Protein AF-A0A817XFZ3-F1 (afdb_monomer)

Sequence (181 aa):
MCRALPYTIQTVVYVQTWIRSTSEKISYYFVHAKPSVLFDNTSILGIFIKVVVHFLSLSIIQHKCTMFNTDLPIEQCSSMSNLIHLLAPYVNTLRKYCIKCKISIPYVSIADIAYLLVKNKSNEWTIAIDINVYSKHEQFRLFNSVKYGKNNPLVSSTFDKYQTRAQHRVLIPSFLGLSSI

Radius of gyration: 19.72 Å; Cα contacts (8 Å, |Δi|>4): 188; chains: 1; bounding box: 37×59×59 Å

Foldseek 3Di:
DDDDDPDPPPFPWAWFWWWFDDPVDTDIDTFIDTPPDDDPALLVVLVVVVVVLLVLLVQLQVVVCVVVVHDRPVVLSPDPLSSQVVCVVCLVVCLVPFCVADDPDPPDTSNNSSVQWDADPVRGTDGVDDSVCSDPPRDDDFAQDDDPPDDTGTYTDPPRPDDPPPDDPDPPVVVSRVSRD

Secondary structure (DSSP, 8-state):
-PPPP--------EEEEEEEEETTEEEEEEEEE-TT---SSHHHHHHHHHHHHHHHHHHHHHHHHHHHT----GGGGSSHHHHHHHHTTTHHHHHHH-TT-B-SSTT-BHHHHHTTEEE-TTS-EEESS--GGGSTT--PPPTT---TT-----EE-TT--------S---HHHHHHHTT-

Solvent-accessible surface area (backbone atoms only — not comparable to full-atom values): 11312 Å² total; per-residue (Å²): 138,85,83,85,78,94,71,86,75,79,75,75,75,39,50,42,35,32,34,38,77,53,100,90,45,78,46,78,46,80,42,73,58,42,89,97,60,79,68,96,42,53,46,60,48,33,51,51,51,52,52,51,54,47,51,54,52,49,53,48,52,52,50,49,21,65,77,68,76,42,83,76,64,64,84,54,60,76,42,70,67,46,43,46,64,71,41,58,88,45,35,69,57,36,43,72,70,22,62,81,40,67,56,97,51,86,99,40,25,48,12,62,57,35,65,40,54,36,65,49,98,85,70,45,76,43,64,70,70,76,65,73,71,25,45,89,87,58,81,78,82,53,65,66,42,57,58,89,98,48,96,65,46,36,39,79,31,94,81,45,76,62,73,79,82,92,80,69,100,59,64,71,70,59,52,56,44,57,72,59,107

Nearest PDB structures (foldseek):
  7jlg-assembly1_A  TM=8.340E-01  e=1.468E-03  Homo sapiens
  5l2x-assembly1_A  TM=8.343E-01  e=1.468E-03  Homo sapiens
  7jlg-assembly2_B  TM=8.400E-01  e=1.978E-03  Homo sapiens
  7jk1-assembly1_A  TM=8.331E-01  e=2.100E-03  Homo sapiens
  5l2x-assembly2_B  TM=8.323E-01  e=2.666E-03  Homo sapiens

Structure (mmCIF, N/CA/C/O backbone):
data_AF-A0A817XFZ3-F1
#
_entry.id   AF-A0A817XFZ3-F1
#
loop_
_atom_site.group_PDB
_atom_site.id
_atom_site.type_symbol
_atom_site.label_atom_id
_atom_site.label_alt_id
_atom_site.label_comp_id
_atom_site.label_asym_id
_atom_site.label_entity_id
_atom_site.label_seq_id
_atom_site.pdbx_PDB_ins_code
_atom_site.Cartn_x
_atom_site.Cartn_y
_atom_site.Cartn_z
_atom_site.occupancy
_atom_site.B_iso_or_equiv
_atom_site.auth_seq_id
_atom_site.auth_comp_id
_atom_site.auth_asym_id
_atom_site.auth_atom_id
_atom_site.pdbx_PDB_model_num
ATOM 1 N N . MET A 1 1 ? -12.928 40.465 -9.573 1.00 32.12 1 MET A N 1
ATOM 2 C CA . MET A 1 1 ? -14.052 39.689 -10.144 1.00 32.12 1 MET A CA 1
ATOM 3 C C . MET A 1 1 ? -13.486 38.636 -11.091 1.00 32.12 1 MET A C 1
ATOM 5 O O . MET A 1 1 ? -13.221 38.951 -12.242 1.00 32.12 1 MET A O 1
ATOM 9 N N . CYS A 1 2 ? -13.238 37.414 -10.614 1.00 27.19 2 CYS A N 1
ATOM 10 C CA . CYS A 1 2 ? -12.788 36.312 -11.471 1.00 27.19 2 CYS A CA 1
ATOM 11 C C . CYS A 1 2 ? -14.005 35.494 -11.907 1.00 27.19 2 CYS A C 1
ATOM 13 O O . CYS A 1 2 ? -14.708 34.935 -11.068 1.00 27.19 2 CYS A O 1
ATOM 15 N N . ARG A 1 3 ? -14.273 35.469 -13.216 1.00 30.64 3 ARG A N 1
ATOM 16 C CA . ARG A 1 3 ? -15.310 34.630 -13.826 1.00 30.64 3 ARG A CA 1
ATOM 17 C C . ARG A 1 3 ? -14.859 33.170 -13.775 1.00 30.64 3 ARG A C 1
ATOM 19 O O . ARG A 1 3 ? -13.804 32.837 -14.306 1.00 30.64 3 ARG A O 1
ATOM 26 N N . ALA A 1 4 ? -15.666 32.316 -13.153 1.00 32.06 4 ALA A N 1
ATOM 27 C CA . ALA A 1 4 ? -15.531 30.871 -13.256 1.00 32.06 4 ALA A CA 1
ATOM 28 C C . ALA A 1 4 ? -15.946 30.424 -14.667 1.00 32.06 4 ALA A C 1
ATOM 30 O O . ALA A 1 4 ? -17.034 30.765 -15.130 1.00 32.06 4 ALA A O 1
ATOM 31 N N . LEU A 1 5 ? -15.081 29.674 -15.351 1.00 27.33 5 LEU A N 1
ATOM 32 C CA . LEU A 1 5 ? -15.454 28.932 -16.554 1.00 27.33 5 LEU A CA 1
ATOM 33 C C . LEU A 1 5 ? -16.030 27.564 -16.141 1.00 27.33 5 LEU A C 1
ATOM 35 O O . LEU A 1 5 ? -15.429 26.895 -15.295 1.00 27.33 5 LEU A O 1
ATOM 39 N N . PRO A 1 6 ? -17.161 27.121 -16.719 1.00 35.31 6 PRO A N 1
ATOM 40 C CA . PRO A 1 6 ? -17.808 25.868 -16.368 1.00 35.31 6 PRO A CA 1
ATOM 41 C C . PRO A 1 6 ? -17.238 24.747 -17.240 1.00 35.31 6 PRO A C 1
ATOM 43 O O . PRO A 1 6 ? -17.838 24.353 -18.233 1.00 35.31 6 PRO A O 1
ATOM 46 N N . TYR A 1 7 ? -16.066 24.226 -16.890 1.00 30.39 7 TYR A N 1
ATOM 47 C CA . TYR A 1 7 ? -15.564 23.006 -17.519 1.00 30.39 7 TYR A CA 1
ATOM 48 C C . TYR A 1 7 ? -15.255 21.980 -16.442 1.00 30.39 7 TYR A C 1
ATOM 50 O O . TYR A 1 7 ? -14.195 21.979 -15.819 1.00 30.39 7 TYR A O 1
ATOM 58 N N . THR A 1 8 ? -16.209 21.080 -16.226 1.00 29.34 8 THR A N 1
ATOM 59 C CA . THR A 1 8 ? -15.966 19.816 -15.540 1.00 29.34 8 THR A CA 1
ATOM 60 C C . THR A 1 8 ? -15.088 18.971 -16.460 1.00 29.34 8 THR A C 1
ATOM 62 O O . THR A 1 8 ? -15.580 18.204 -17.283 1.00 29.34 8 THR A O 1
ATOM 65 N N . ILE A 1 9 ? -13.768 19.139 -16.370 1.00 25.80 9 ILE A N 1
ATOM 66 C CA . ILE A 1 9 ? -12.829 18.225 -17.018 1.00 25.80 9 ILE A CA 1
ATOM 67 C C . ILE A 1 9 ? -12.929 16.907 -16.250 1.00 25.80 9 ILE A C 1
ATOM 69 O O . ILE A 1 9 ? -12.290 16.723 -15.211 1.00 25.80 9 ILE A O 1
ATOM 73 N N . GLN A 1 10 ? -13.756 15.984 -16.748 1.00 25.77 10 GLN A N 1
ATOM 74 C CA . GLN A 1 10 ? -13.640 14.572 -16.405 1.00 25.77 10 GLN A CA 1
ATOM 75 C C . GLN A 1 10 ? -12.249 14.124 -16.850 1.00 25.77 10 GLN A C 1
ATOM 77 O O . GLN A 1 10 ? -11.999 13.799 -18.008 1.00 25.77 10 GLN A O 1
ATOM 82 N N . THR A 1 11 ? -11.307 14.187 -15.916 1.00 29.28 11 THR A N 1
ATOM 83 C CA . THR A 1 11 ? -9.963 13.679 -16.127 1.00 29.28 11 THR A CA 1
ATOM 84 C C . THR A 1 11 ? -10.081 12.167 -16.253 1.00 29.28 11 THR A C 1
ATOM 86 O O . THR A 1 11 ? -10.320 11.485 -15.258 1.00 29.28 11 THR A O 1
ATOM 89 N N . VAL A 1 12 ? -9.918 11.636 -17.464 1.00 31.39 12 VAL A N 1
ATOM 90 C CA . VAL A 1 12 ? -9.768 10.192 -17.640 1.00 31.39 12 VAL A CA 1
ATOM 91 C C . VAL A 1 12 ? -8.370 9.826 -17.155 1.00 31.39 12 VAL A C 1
ATOM 93 O O . VAL A 1 12 ? -7.363 10.127 -17.793 1.00 31.39 12 VAL A O 1
ATOM 96 N N . VAL A 1 13 ? -8.325 9.260 -15.956 1.00 36.62 13 VAL A N 1
ATOM 97 C CA . VAL A 1 13 ? -7.134 8.656 -15.371 1.00 36.62 13 VAL A CA 1
ATOM 98 C C . VAL A 1 13 ? -6.994 7.256 -15.953 1.00 36.62 13 VAL A C 1
ATOM 100 O O . VAL A 1 13 ? -7.896 6.433 -15.803 1.00 36.62 13 VAL A O 1
ATOM 103 N N . TYR A 1 14 ? -5.869 6.984 -16.610 1.00 48.31 14 TYR A N 1
ATOM 104 C CA . TYR A 1 14 ? -5.566 5.663 -17.137 1.00 48.31 14 TYR A CA 1
ATOM 105 C C . TYR A 1 14 ? -4.517 4.985 -16.258 1.00 48.31 14 TYR A C 1
ATOM 107 O O . TYR A 1 14 ? -3.427 5.520 -16.058 1.00 48.31 14 TYR A O 1
ATOM 115 N N . VAL A 1 15 ? -4.847 3.804 -15.740 1.00 53.59 15 VAL A N 1
ATOM 116 C CA . VAL A 1 15 ? -3.920 2.958 -14.983 1.00 53.59 15 VAL A CA 1
ATOM 117 C C . VAL A 1 15 ? -3.711 1.686 -15.782 1.00 53.59 15 VAL A C 1
ATOM 119 O O . VAL A 1 15 ? -4.627 0.873 -15.881 1.00 53.59 15 VAL A O 1
ATOM 122 N N . GLN A 1 16 ? -2.521 1.524 -16.349 1.00 59.91 16 GLN A N 1
ATOM 123 C CA . GLN A 1 16 ? -2.100 0.257 -16.918 1.00 59.91 16 GLN A CA 1
ATOM 124 C C . GLN A 1 16 ? -1.570 -0.624 -15.790 1.00 59.91 16 GLN A C 1
ATOM 126 O O . GLN A 1 16 ? -0.762 -0.181 -14.969 1.00 59.91 16 GLN A O 1
ATOM 131 N N . THR A 1 17 ? -2.044 -1.865 -15.728 1.00 62.00 17 THR A N 1
ATOM 132 C CA . THR A 1 17 ? -1.636 -2.807 -14.681 1.00 62.00 17 THR A CA 1
ATOM 133 C C . THR A 1 17 ? -0.930 -3.997 -15.299 1.00 62.00 17 THR A C 1
ATOM 135 O O . THR A 1 17 ? -1.521 -4.744 -16.078 1.00 62.00 17 THR A O 1
ATOM 138 N N . TRP A 1 18 ? 0.314 -4.234 -14.903 1.00 63.97 18 TRP A N 1
ATOM 139 C CA . TRP A 1 18 ? 1.027 -5.458 -15.252 1.00 63.97 18 TRP A CA 1
ATOM 140 C C . TRP A 1 18 ? 1.148 -6.365 -14.046 1.00 63.97 18 TRP A C 1
ATOM 142 O O . TRP A 1 18 ? 1.320 -5.912 -12.912 1.00 63.97 18 TRP A O 1
ATOM 152 N N . ILE A 1 19 ? 1.085 -7.664 -14.304 1.00 64.12 19 ILE A N 1
ATOM 153 C CA . ILE A 1 19 ? 1.197 -8.693 -13.288 1.00 64.12 19 ILE A CA 1
ATOM 154 C C . ILE A 1 19 ? 2.408 -9.572 -13.572 1.00 64.12 19 ILE A C 1
ATOM 156 O O . ILE A 1 19 ? 2.713 -9.960 -14.699 1.00 64.12 19 ILE A O 1
ATOM 160 N N . ARG A 1 20 ? 3.089 -9.925 -12.492 1.00 70.69 20 ARG A N 1
ATOM 161 C CA . ARG A 1 20 ? 3.991 -11.060 -12.424 1.00 70.69 20 ARG A CA 1
ATOM 162 C C . ARG A 1 20 ? 3.598 -11.866 -11.199 1.00 70.69 20 ARG A C 1
ATOM 164 O O . ARG A 1 20 ? 3.839 -11.437 -10.073 1.00 70.69 20 ARG A O 1
ATOM 171 N N . SER A 1 21 ? 3.045 -13.048 -11.423 1.00 72.50 21 SER A N 1
ATOM 172 C CA . SER A 1 21 ? 2.727 -13.992 -10.358 1.00 72.50 21 SER A CA 1
ATOM 173 C C . SER A 1 21 ? 3.594 -15.241 -10.487 1.00 72.50 21 SER A C 1
ATOM 175 O O . SER A 1 21 ? 3.817 -15.756 -11.579 1.00 72.50 21 SER A O 1
ATOM 177 N N . THR A 1 22 ? 4.131 -15.693 -9.365 1.00 73.00 22 THR A N 1
ATOM 178 C CA . THR A 1 22 ? 4.778 -16.997 -9.178 1.00 73.00 22 THR A CA 1
ATOM 179 C C . THR A 1 22 ? 4.152 -17.646 -7.949 1.00 73.00 22 THR A C 1
ATOM 181 O O . THR A 1 22 ? 3.572 -16.929 -7.133 1.00 73.00 22 THR A O 1
ATOM 184 N N . SER A 1 23 ? 4.327 -18.957 -7.763 1.00 72.94 23 SER A N 1
ATOM 185 C CA . SER A 1 23 ? 3.858 -19.672 -6.562 1.00 72.94 23 SER A CA 1
ATOM 186 C C . SER A 1 23 ? 4.298 -19.017 -5.243 1.00 72.94 23 SER A C 1
ATOM 188 O O . SER A 1 23 ? 3.586 -19.096 -4.252 1.00 72.94 23 SER A O 1
ATOM 190 N N . GLU A 1 24 ? 5.440 -18.323 -5.238 1.00 74.56 24 GLU A N 1
ATOM 191 C CA . GLU 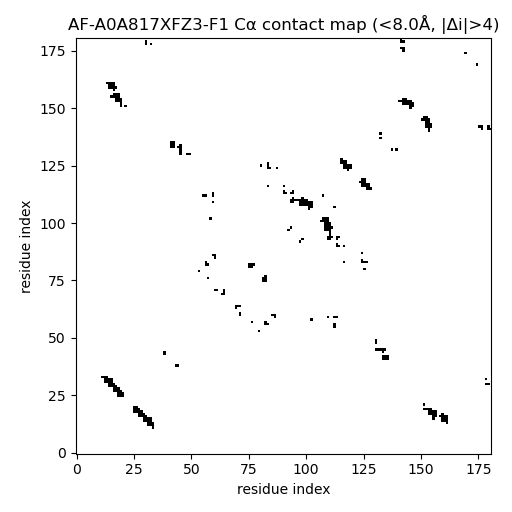A 1 24 ? 6.011 -17.686 -4.044 1.00 74.56 24 GLU A CA 1
ATOM 192 C C . GLU A 1 24 ? 5.744 -16.180 -3.908 1.00 74.56 24 GLU A C 1
ATOM 194 O O . GLU A 1 24 ? 6.008 -15.592 -2.857 1.00 74.56 24 GLU A O 1
ATOM 199 N N . LYS A 1 25 ? 5.345 -15.500 -4.988 1.00 78.81 25 LYS A N 1
ATOM 200 C CA . LYS A 1 25 ? 5.268 -14.032 -5.010 1.00 78.81 25 LYS A CA 1
ATOM 201 C C . LYS A 1 25 ? 4.298 -13.552 -6.068 1.00 78.81 25 LYS A C 1
ATOM 203 O O . LYS A 1 25 ? 4.459 -13.879 -7.244 1.00 78.81 25 LYS A O 1
ATOM 208 N N . ILE A 1 26 ? 3.411 -12.655 -5.657 1.00 78.81 26 ILE A N 1
ATOM 209 C CA . ILE A 1 26 ? 2.609 -11.826 -6.551 1.00 78.81 26 ILE A CA 1
ATOM 210 C C . ILE A 1 26 ? 3.257 -10.440 -6.613 1.00 78.81 26 ILE A C 1
ATOM 212 O O . ILE A 1 26 ? 3.710 -9.900 -5.606 1.00 78.81 26 ILE A O 1
ATOM 216 N N . SER A 1 27 ? 3.410 -9.890 -7.810 1.00 80.25 27 SER A N 1
ATOM 217 C CA . SER A 1 27 ? 3.960 -8.556 -8.051 1.00 80.25 27 SER A CA 1
ATOM 218 C C . SER A 1 27 ? 3.088 -7.854 -9.077 1.00 80.25 27 SER A C 1
ATOM 220 O O . SER A 1 27 ? 2.869 -8.389 -10.163 1.00 80.25 27 SER A O 1
ATOM 222 N N . TYR A 1 28 ? 2.618 -6.664 -8.730 1.00 81.56 28 TYR A N 1
ATOM 223 C CA . TYR A 1 28 ? 1.884 -5.791 -9.632 1.00 81.56 28 TYR A CA 1
ATOM 224 C C . TYR A 1 28 ? 2.710 -4.545 -9.909 1.00 81.56 28 TYR A C 1
ATOM 226 O O . TYR A 1 28 ? 3.404 -4.046 -9.024 1.00 81.56 28 TYR A O 1
ATOM 234 N N . TYR A 1 29 ? 2.615 -4.059 -11.136 1.00 79.69 29 TYR A N 1
ATOM 235 C CA . TYR A 1 29 ? 3.191 -2.799 -11.569 1.00 79.69 29 TYR A CA 1
ATOM 236 C C . TYR A 1 29 ? 2.041 -1.946 -12.081 1.00 79.69 29 TYR A C 1
ATOM 238 O O . TYR A 1 29 ? 1.295 -2.380 -12.959 1.00 79.69 29 TYR A O 1
ATOM 246 N N . PHE A 1 30 ? 1.884 -0.763 -11.501 1.00 79.31 30 PHE A N 1
ATOM 247 C CA . PHE A 1 30 ? 0.862 0.192 -11.898 1.00 79.31 30 PHE A CA 1
ATOM 248 C C . PHE A 1 30 ? 1.556 1.356 -12.585 1.00 79.31 30 PHE A C 1
ATOM 250 O O . PHE A 1 30 ? 2.378 2.029 -11.964 1.00 79.31 30 PHE A O 1
ATOM 257 N N . VAL A 1 31 ? 1.223 1.591 -13.850 1.00 75.62 31 VAL A N 1
ATOM 258 C CA . VAL A 1 31 ? 1.697 2.758 -14.591 1.00 75.62 31 VAL A CA 1
ATOM 259 C C . VAL A 1 31 ? 0.522 3.670 -14.864 1.00 75.62 31 VAL A C 1
ATOM 261 O O . VAL A 1 31 ? -0.488 3.274 -15.442 1.00 75.62 31 VAL A O 1
ATOM 264 N N . HIS A 1 32 ? 0.644 4.898 -14.377 1.00 71.88 32 HIS A N 1
ATOM 265 C CA . HIS A 1 32 ? -0.412 5.888 -14.445 1.00 71.88 32 HIS A CA 1
ATOM 266 C C . HIS A 1 32 ? -0.121 6.869 -15.580 1.00 71.88 32 HIS A C 1
ATOM 268 O O . HIS A 1 32 ? 0.718 7.757 -15.447 1.00 71.88 32 HIS A O 1
ATOM 274 N N . ALA A 1 33 ? -0.848 6.732 -16.685 1.00 66.19 33 ALA A N 1
ATOM 275 C CA . ALA A 1 33 ? -0.744 7.623 -17.830 1.00 66.19 33 ALA A CA 1
ATOM 276 C C . ALA A 1 33 ? -1.849 8.683 -17.742 1.00 66.19 33 ALA A C 1
ATOM 278 O O . ALA A 1 33 ? -3.004 8.437 -18.092 1.00 66.19 33 ALA A O 1
ATOM 279 N N . LYS A 1 34 ? -1.513 9.882 -17.256 1.00 67.12 34 LYS A N 1
ATOM 280 C CA . LYS A 1 34 ? -2.428 11.029 -17.291 1.00 67.12 34 LYS A CA 1
ATOM 281 C C . LYS A 1 34 ? -1.972 12.001 -18.376 1.00 67.12 34 LYS A C 1
ATOM 283 O O . LYS A 1 34 ? -0.846 12.489 -18.289 1.00 67.12 34 LYS A O 1
ATOM 288 N N . PRO A 1 35 ? -2.823 12.319 -19.370 1.00 60.78 35 PRO A N 1
ATOM 289 C CA . 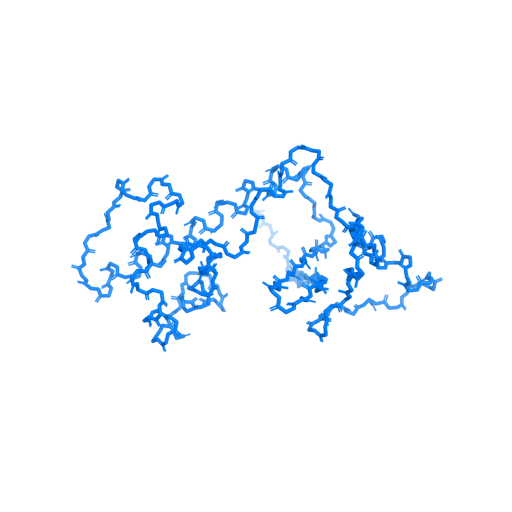PRO A 1 35 ? -2.490 13.341 -20.349 1.00 60.78 35 PRO A CA 1
ATOM 290 C C . PRO A 1 35 ? -2.155 14.648 -19.620 1.00 60.78 35 PRO A C 1
ATOM 292 O O . PRO A 1 35 ? -2.932 15.100 -18.777 1.00 60.78 35 PRO A O 1
ATOM 295 N N . SER A 1 36 ? -0.987 15.218 -19.922 1.00 67.62 36 SER A N 1
ATOM 296 C CA . SER A 1 36 ? -0.553 16.545 -19.454 1.00 67.62 36 SER A CA 1
ATOM 297 C C . SER A 1 36 ? -0.177 16.681 -17.971 1.00 67.62 36 SER A C 1
ATOM 299 O O . SER A 1 36 ? -0.004 17.805 -17.508 1.00 67.62 36 SER A O 1
ATOM 301 N N . VAL A 1 37 ? -0.019 15.585 -17.219 1.00 71.50 37 VAL A N 1
ATOM 302 C CA . VAL A 1 37 ? 0.523 15.639 -15.849 1.00 71.50 37 VAL A CA 1
ATOM 303 C C . VAL A 1 37 ? 1.657 14.639 -15.707 1.00 71.50 37 VAL A C 1
ATOM 305 O O . VAL A 1 37 ? 1.448 13.437 -15.844 1.00 71.50 37 VAL A O 1
ATOM 308 N N . LEU A 1 38 ? 2.842 15.153 -15.395 1.00 75.31 38 LEU A N 1
ATOM 309 C CA . LEU A 1 38 ? 4.051 14.380 -15.151 1.00 75.31 38 LEU A CA 1
ATOM 310 C C . LEU A 1 38 ? 4.669 14.847 -13.833 1.00 75.31 38 LEU A C 1
ATOM 312 O O . LEU A 1 38 ? 4.539 16.011 -13.460 1.00 75.31 38 LEU A O 1
ATOM 316 N N . PHE A 1 39 ? 5.317 13.928 -13.125 1.00 74.44 39 PHE A N 1
ATOM 317 C CA . PHE A 1 39 ? 6.223 14.290 -12.040 1.00 74.44 39 PHE A CA 1
ATOM 318 C C . PHE A 1 39 ? 7.594 14.593 -12.641 1.00 74.44 39 PHE A C 1
ATOM 320 O O . PHE A 1 39 ? 8.032 13.860 -13.526 1.00 74.44 39 PHE A O 1
ATOM 327 N N . ASP A 1 40 ? 8.288 15.615 -12.135 1.00 76.44 40 ASP A N 1
ATOM 328 C CA . ASP A 1 40 ? 9.589 16.020 -12.691 1.00 76.44 40 ASP A CA 1
ATOM 329 C C . ASP A 1 40 ? 10.639 14.902 -12.613 1.00 76.44 40 ASP A C 1
ATOM 331 O O . ASP A 1 40 ? 11.528 14.808 -13.455 1.00 76.44 40 ASP A O 1
ATOM 335 N N . ASN A 1 41 ? 10.556 14.045 -11.590 1.00 81.81 41 ASN A N 1
ATOM 336 C CA . ASN A 1 41 ? 11.376 12.845 -11.470 1.00 81.81 41 ASN A CA 1
ATOM 337 C C . ASN A 1 41 ? 10.729 11.790 -10.554 1.00 81.81 41 ASN A C 1
ATOM 339 O O . ASN A 1 41 ? 9.791 12.061 -9.796 1.00 81.81 41 ASN A O 1
ATOM 343 N N . THR A 1 42 ? 11.281 10.575 -10.597 1.00 82.19 42 THR A N 1
ATOM 344 C CA . THR A 1 42 ? 10.829 9.430 -9.793 1.00 82.19 42 THR A CA 1
ATOM 345 C C . THR A 1 42 ? 10.985 9.658 -8.292 1.00 82.19 42 T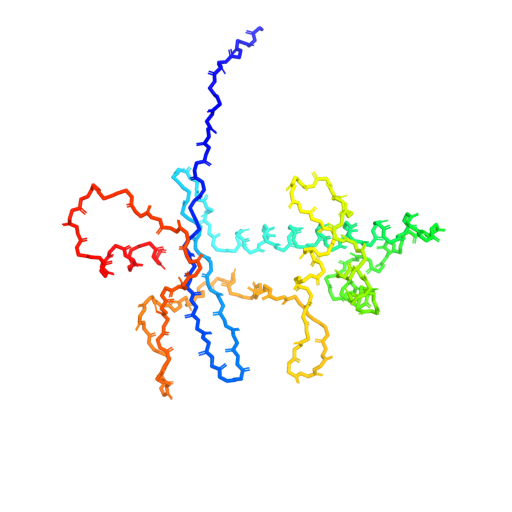HR A C 1
ATOM 347 O O . THR A 1 42 ? 10.162 9.170 -7.524 1.00 82.19 42 THR A O 1
ATOM 350 N N . SER A 1 43 ? 11.976 10.438 -7.853 1.00 84.25 43 SER A N 1
ATOM 351 C CA . SER A 1 43 ? 12.188 10.732 -6.432 1.00 84.25 43 SER A CA 1
ATOM 352 C C . SER A 1 43 ? 11.071 11.592 -5.839 1.00 84.25 43 SER A C 1
ATOM 354 O O . SER A 1 43 ? 10.609 11.306 -4.735 1.00 84.25 43 SER A O 1
ATOM 356 N N . ILE A 1 44 ? 10.574 12.591 -6.577 1.00 84.88 44 ILE A N 1
ATOM 357 C CA . ILE A 1 44 ? 9.420 13.406 -6.164 1.00 84.88 44 ILE A CA 1
ATOM 358 C C . ILE A 1 44 ? 8.160 12.541 -6.093 1.00 84.88 44 ILE A C 1
ATOM 360 O O . ILE A 1 44 ? 7.424 12.623 -5.109 1.00 84.88 44 ILE A O 1
ATOM 364 N N . LEU A 1 45 ? 7.940 11.660 -7.075 1.00 84.69 45 LEU A N 1
ATOM 365 C CA . LEU A 1 45 ? 6.851 10.680 -7.023 1.00 84.69 45 LEU A CA 1
ATOM 366 C C . LEU A 1 45 ? 6.968 9.778 -5.781 1.00 84.69 45 LEU A C 1
ATOM 368 O O . LEU A 1 45 ? 5.981 9.554 -5.083 1.00 84.69 45 LEU A O 1
ATOM 372 N N . GLY A 1 46 ? 8.177 9.320 -5.452 1.00 86.06 46 GLY A N 1
ATOM 373 C CA . GLY A 1 46 ? 8.441 8.538 -4.245 1.00 86.06 46 GLY A CA 1
ATOM 374 C C . GLY A 1 46 ? 8.104 9.282 -2.955 1.00 86.06 46 GLY A C 1
ATOM 375 O O . GLY A 1 46 ? 7.483 8.708 -2.060 1.00 86.06 46 GLY A O 1
ATOM 376 N N . ILE A 1 47 ? 8.472 10.562 -2.855 1.00 87.50 47 ILE A N 1
ATOM 377 C CA . ILE A 1 47 ? 8.113 11.421 -1.715 1.00 87.50 47 ILE A CA 1
ATOM 378 C C . ILE A 1 47 ? 6.594 11.588 -1.635 1.00 87.50 47 ILE A C 1
ATOM 380 O O . ILE A 1 47 ? 6.018 11.396 -0.566 1.00 87.50 47 ILE A O 1
ATOM 384 N N . PHE A 1 48 ? 5.935 11.882 -2.756 1.00 88.88 48 PHE A N 1
ATOM 385 C CA . PHE A 1 48 ? 4.482 12.014 -2.814 1.00 88.88 48 PHE A CA 1
ATOM 386 C C . PHE A 1 48 ? 3.777 10.738 -2.332 1.00 88.88 48 PHE A C 1
ATOM 388 O O . PHE A 1 48 ? 2.921 10.801 -1.450 1.00 88.88 48 PHE A O 1
ATOM 395 N N . ILE A 1 49 ? 4.185 9.569 -2.833 1.00 88.38 49 ILE A N 1
ATOM 396 C CA . ILE A 1 49 ? 3.627 8.277 -2.415 1.00 88.38 49 ILE A CA 1
ATOM 397 C C . ILE A 1 49 ? 3.863 8.041 -0.921 1.00 88.38 49 ILE A C 1
ATOM 399 O O . ILE A 1 49 ? 2.931 7.643 -0.223 1.00 88.38 49 ILE A O 1
ATOM 403 N N . LYS A 1 50 ? 5.066 8.327 -0.399 1.00 89.38 50 LYS A N 1
ATOM 404 C CA . LYS A 1 50 ? 5.356 8.228 1.043 1.00 89.38 50 LYS A CA 1
ATOM 405 C C . LYS A 1 50 ? 4.387 9.073 1.868 1.00 89.38 50 LYS A C 1
ATOM 407 O O . LYS A 1 50 ? 3.829 8.563 2.836 1.00 89.38 50 LYS A O 1
ATOM 412 N N . VAL A 1 51 ? 4.170 10.330 1.478 1.00 89.50 51 VAL A N 1
ATOM 413 C CA . VAL A 1 51 ? 3.261 11.255 2.173 1.00 89.50 51 VAL A CA 1
ATOM 414 C C . VAL A 1 51 ? 1.823 10.741 2.136 1.00 89.50 51 VAL A C 1
ATOM 416 O O . VAL A 1 51 ? 1.175 10.688 3.179 1.00 89.50 51 VAL A O 1
ATOM 419 N N . VAL A 1 52 ? 1.337 10.296 0.973 1.00 89.06 52 VAL A N 1
ATOM 420 C CA . VAL A 1 52 ? -0.020 9.745 0.830 1.00 89.06 52 VAL A CA 1
ATOM 421 C C . VAL A 1 52 ? -0.204 8.512 1.712 1.00 89.06 52 VAL A C 1
ATOM 423 O O . VAL A 1 52 ? -1.152 8.446 2.486 1.00 89.06 52 VAL A O 1
ATOM 426 N N . VAL A 1 53 ? 0.712 7.546 1.652 1.00 88.81 53 VAL A N 1
ATOM 427 C CA . VAL A 1 53 ? 0.618 6.314 2.450 1.00 88.81 53 VAL A CA 1
ATOM 428 C C . VAL A 1 53 ? 0.698 6.607 3.951 1.00 88.81 53 VAL A C 1
ATOM 430 O O . VAL A 1 53 ? 0.004 5.971 4.749 1.00 88.81 53 VAL A O 1
ATOM 433 N N . HIS A 1 54 ? 1.502 7.596 4.341 1.00 89.50 54 HIS A N 1
ATOM 434 C CA . HIS A 1 54 ? 1.621 8.017 5.733 1.00 89.50 54 HIS A CA 1
ATOM 435 C C . HIS A 1 54 ? 0.308 8.645 6.212 1.00 89.50 54 HIS A C 1
ATOM 437 O O . HIS A 1 54 ? -0.232 8.238 7.238 1.00 89.50 54 HIS A O 1
ATOM 443 N N . PHE A 1 55 ? -0.268 9.552 5.419 1.00 88.69 55 PHE A N 1
ATOM 444 C CA . PHE A 1 55 ? -1.573 10.157 5.683 1.00 88.69 55 PHE A CA 1
ATOM 445 C C . PHE A 1 55 ? -2.699 9.115 5.796 1.00 88.69 55 PHE A C 1
ATOM 447 O O . PHE A 1 55 ? -3.518 9.171 6.715 1.00 88.69 55 PHE A O 1
ATOM 454 N N . LEU A 1 56 ? -2.723 8.128 4.897 1.00 88.94 56 LEU A N 1
ATOM 455 C CA . LEU A 1 56 ? -3.688 7.028 4.941 1.00 88.94 56 LEU A CA 1
ATOM 456 C C . LEU A 1 56 ? -3.558 6.207 6.231 1.00 88.94 56 LEU A C 1
ATOM 458 O O . LEU A 1 56 ? -4.560 5.889 6.870 1.00 88.94 56 LEU A O 1
ATOM 462 N N . SER A 1 57 ? -2.327 5.900 6.641 1.00 89.00 57 SER A N 1
ATOM 463 C CA . SER A 1 57 ? -2.054 5.159 7.877 1.00 89.00 57 SER A CA 1
ATOM 464 C C . SER A 1 57 ? -2.485 5.954 9.114 1.00 89.00 57 SER A C 1
ATOM 466 O O . SER A 1 57 ? -3.151 5.407 9.991 1.00 89.00 57 SER A O 1
ATOM 468 N N . LEU A 1 58 ? -2.199 7.261 9.151 1.00 87.94 58 LEU A N 1
ATOM 469 C CA . LEU A 1 58 ? -2.677 8.161 10.206 1.00 87.94 58 LEU A CA 1
ATOM 470 C C . LEU A 1 58 ? -4.203 8.208 10.275 1.00 87.94 58 LEU A C 1
ATOM 472 O O . LEU A 1 58 ? -4.759 8.168 11.369 1.00 87.94 58 LEU A O 1
ATOM 476 N N . SER A 1 59 ? -4.882 8.228 9.127 1.00 86.44 59 SER A N 1
ATOM 477 C CA . SER A 1 59 ? -6.349 8.228 9.065 1.00 86.44 59 SER A CA 1
ATOM 478 C C . SER A 1 59 ? -6.948 6.983 9.731 1.00 86.44 59 SER A C 1
ATOM 480 O O . SER A 1 59 ? -7.974 7.076 10.405 1.00 86.44 59 SER A O 1
ATOM 482 N N . ILE A 1 60 ? -6.293 5.819 9.607 1.00 87.31 60 ILE A N 1
ATOM 483 C CA . ILE A 1 60 ? -6.710 4.605 10.322 1.00 87.31 60 ILE A CA 1
ATOM 484 C C . ILE A 1 60 ? -6.528 4.765 11.833 1.00 87.31 60 ILE A C 1
ATOM 486 O O . ILE A 1 60 ? -7.428 4.410 12.595 1.00 87.31 60 ILE A O 1
ATOM 490 N N . ILE A 1 61 ? -5.380 5.280 12.279 1.00 87.12 61 ILE A N 1
ATOM 491 C CA . ILE A 1 61 ? -5.108 5.446 13.713 1.00 87.12 61 ILE A CA 1
ATOM 492 C C . ILE A 1 61 ? -6.086 6.450 14.324 1.00 87.12 61 ILE A C 1
ATOM 494 O O . ILE A 1 61 ? -6.669 6.161 15.362 1.00 87.12 61 ILE A O 1
ATOM 498 N N . GLN A 1 62 ? -6.337 7.575 13.656 1.00 86.06 62 GLN A N 1
ATOM 499 C CA . GLN A 1 62 ? -7.340 8.548 14.085 1.00 86.06 62 GLN A CA 1
ATOM 500 C C . GLN A 1 62 ? -8.727 7.909 14.195 1.00 86.06 62 GLN A C 1
ATOM 502 O O . GLN A 1 62 ? -9.375 8.047 15.228 1.00 86.06 62 GLN A O 1
ATOM 507 N N . HIS A 1 63 ? -9.154 7.139 13.188 1.00 84.38 63 HIS A N 1
ATOM 508 C CA . HIS A 1 63 ? -10.430 6.424 13.240 1.00 84.38 63 HIS A CA 1
ATOM 509 C C . HIS A 1 63 ? -10.506 5.458 14.428 1.00 84.38 63 HIS A C 1
ATOM 511 O O . HIS A 1 63 ? -11.511 5.429 15.135 1.00 84.38 63 HIS A O 1
ATOM 517 N N . LYS A 1 64 ? -9.435 4.695 14.681 1.00 82.81 64 LYS A N 1
ATOM 518 C CA . LYS A 1 64 ? -9.329 3.822 15.854 1.00 82.81 64 LYS A CA 1
ATOM 519 C C . LYS A 1 64 ? -9.485 4.633 17.144 1.00 82.81 64 LYS A C 1
ATOM 521 O O . LYS A 1 64 ? -10.305 4.274 17.980 1.00 82.81 64 LYS A O 1
ATOM 526 N N . CYS A 1 65 ? -8.733 5.718 17.292 1.00 83.19 65 CYS A N 1
ATOM 527 C CA . CYS A 1 65 ? -8.781 6.586 18.464 1.00 83.19 65 CYS A CA 1
ATOM 528 C C . CYS A 1 65 ? -10.196 7.117 18.727 1.00 83.19 65 CYS A C 1
ATOM 530 O O . CYS A 1 65 ? -10.679 7.030 19.851 1.00 83.19 65 CYS A O 1
ATOM 532 N N . THR A 1 66 ? -10.907 7.551 17.683 1.00 83.75 66 THR A N 1
ATOM 533 C CA . THR A 1 66 ? -12.309 7.976 17.792 1.00 83.75 66 THR A CA 1
ATOM 534 C C . THR A 1 66 ? -13.243 6.829 18.185 1.00 83.75 66 THR A C 1
ATOM 536 O O . THR A 1 66 ? -14.113 7.015 19.028 1.00 83.75 66 THR A O 1
ATOM 539 N N . MET A 1 67 ? -13.072 5.637 17.605 1.00 78.25 67 MET A N 1
ATOM 540 C CA . MET A 1 67 ? -13.931 4.478 17.888 1.00 78.25 67 MET A CA 1
ATOM 541 C C . MET A 1 67 ? -13.762 3.942 19.315 1.00 78.25 67 MET A C 1
ATOM 543 O O . MET A 1 67 ? -14.727 3.459 19.900 1.00 78.25 67 MET A O 1
ATOM 547 N N . PHE A 1 68 ? -12.552 4.021 19.871 1.00 78.56 68 PHE A N 1
ATOM 548 C CA . PHE A 1 68 ? -12.234 3.508 21.208 1.00 78.56 68 PHE A CA 1
ATOM 549 C C . PHE A 1 68 ? -12.114 4.600 22.277 1.00 78.56 68 PHE A C 1
ATOM 551 O O . PHE A 1 68 ? -11.785 4.288 23.417 1.00 78.56 68 PHE A O 1
ATOM 558 N N . ASN A 1 69 ? -12.395 5.858 21.923 1.00 80.44 69 ASN A N 1
ATOM 559 C CA . ASN A 1 69 ? -12.252 7.026 22.792 1.00 80.44 69 ASN A CA 1
ATOM 560 C C . ASN A 1 69 ? -10.875 7.094 23.485 1.00 80.44 69 ASN A C 1
ATOM 562 O O . ASN A 1 69 ? -10.773 7.310 24.690 1.00 80.44 69 ASN A O 1
ATOM 566 N N . THR A 1 70 ? -9.816 6.846 22.712 1.00 81.88 70 THR A N 1
ATOM 567 C CA . THR A 1 70 ? -8.422 6.886 23.173 1.00 81.88 70 THR A CA 1
ATOM 568 C C . THR A 1 70 ? -7.670 8.004 22.474 1.00 81.88 70 THR A C 1
ATOM 570 O O . THR A 1 70 ? -7.877 8.218 21.280 1.00 81.88 70 THR A O 1
ATOM 573 N N . ASP A 1 71 ? -6.726 8.639 23.162 1.00 81.00 71 ASP A N 1
ATOM 574 C CA . ASP A 1 71 ? -5.904 9.689 22.564 1.00 81.00 71 ASP A CA 1
ATOM 575 C C . ASP A 1 71 ? -5.001 9.176 21.437 1.00 81.00 71 ASP A C 1
ATOM 577 O O . ASP A 1 71 ? -4.631 7.998 21.368 1.00 81.00 71 ASP A O 1
ATOM 581 N N . LEU A 1 72 ? -4.651 10.084 20.523 1.00 78.06 72 LEU A N 1
ATOM 582 C CA . LEU A 1 72 ? -3.715 9.800 19.443 1.00 78.06 72 LEU A CA 1
ATOM 583 C C . LEU A 1 72 ? -2.284 9.781 20.009 1.00 78.06 72 LEU A C 1
ATOM 585 O O . LEU A 1 72 ? -1.840 10.797 20.542 1.00 78.06 72 LEU A O 1
ATOM 589 N N . PRO A 1 73 ? -1.518 8.687 19.863 1.00 78.44 73 PRO A N 1
ATOM 590 C CA . PRO A 1 73 ? -0.136 8.643 20.329 1.00 78.44 73 PRO A CA 1
ATOM 591 C C . PRO A 1 73 ? 0.778 9.383 19.337 1.00 78.44 73 PRO A C 1
ATOM 593 O O . PRO A 1 73 ? 1.451 8.764 18.511 1.00 78.44 73 PRO A O 1
ATOM 596 N N . ILE A 1 74 ? 0.777 10.721 19.391 1.00 75.25 74 ILE A N 1
ATOM 597 C CA . ILE A 1 74 ? 1.441 11.608 18.415 1.00 75.25 74 ILE A CA 1
ATOM 598 C C . ILE A 1 74 ? 2.933 11.274 18.261 1.00 75.25 74 ILE A C 1
ATOM 600 O O . ILE A 1 74 ? 3.429 11.179 17.140 1.00 75.25 74 ILE A O 1
ATOM 604 N N . GLU A 1 75 ? 3.642 11.016 19.360 1.00 75.56 75 GLU A N 1
ATOM 605 C CA . GLU A 1 75 ? 5.082 10.710 19.339 1.00 75.56 75 GLU A CA 1
ATOM 606 C C . GLU A 1 75 ? 5.404 9.417 18.573 1.00 75.56 75 GLU A C 1
ATOM 608 O O . GLU A 1 75 ? 6.405 9.317 17.854 1.00 75.56 75 GLU A O 1
ATOM 613 N N . GLN A 1 76 ? 4.504 8.436 18.654 1.00 77.06 76 GLN A N 1
ATOM 614 C CA . GLN A 1 76 ? 4.630 7.153 17.967 1.00 77.06 76 GLN A CA 1
ATOM 615 C C . GLN A 1 76 ? 4.177 7.234 16.501 1.00 77.06 76 GLN A C 1
ATOM 617 O O . GLN A 1 76 ? 4.355 6.284 15.748 1.00 77.06 76 GLN A O 1
ATOM 622 N N . CYS A 1 77 ? 3.643 8.370 16.053 1.00 79.62 77 CYS A N 1
ATOM 623 C CA . CYS A 1 77 ? 3.224 8.585 14.668 1.00 79.62 77 CYS A CA 1
ATOM 624 C C . CYS A 1 77 ? 4.332 9.176 13.773 1.00 79.62 77 CYS A C 1
ATOM 626 O O . CYS A 1 77 ? 4.101 9.452 12.600 1.00 79.62 77 CYS A O 1
ATOM 628 N N . SER A 1 78 ? 5.544 9.349 14.307 1.00 81.06 78 SER A N 1
ATOM 629 C CA . SER A 1 78 ? 6.676 10.018 13.647 1.00 81.06 78 SER A CA 1
ATOM 630 C C . SER A 1 78 ? 7.291 9.255 12.467 1.00 81.06 78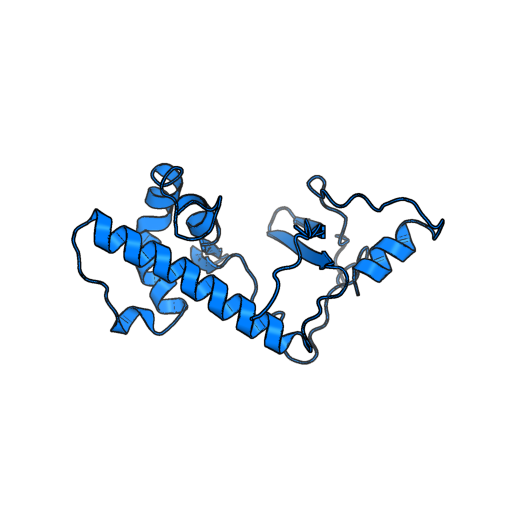 SER A C 1
ATOM 632 O O . SER A 1 78 ? 7.870 9.868 11.571 1.00 81.06 78 SER A O 1
ATOM 634 N N . SER A 1 79 ? 7.175 7.924 12.429 1.00 86.88 79 SER A N 1
ATOM 635 C CA . SER A 1 79 ? 7.754 7.095 11.367 1.00 86.88 79 SER A CA 1
ATOM 636 C C . SER A 1 79 ? 6.758 6.072 10.832 1.00 86.88 79 SER A C 1
ATOM 638 O O . SER A 1 79 ? 5.881 5.595 11.551 1.00 86.88 79 SER A O 1
ATOM 640 N N . MET A 1 80 ? 6.924 5.680 9.565 1.00 86.69 80 MET A N 1
ATOM 641 C CA . MET A 1 80 ? 6.073 4.655 8.955 1.00 86.69 80 MET A CA 1
ATOM 642 C C . MET A 1 80 ? 6.160 3.311 9.690 1.00 86.69 80 MET A C 1
ATOM 644 O O . MET A 1 80 ? 5.149 2.636 9.850 1.00 86.69 80 MET A O 1
ATOM 648 N N . SER A 1 81 ? 7.354 2.939 10.162 1.00 88.19 81 SER A N 1
ATOM 649 C CA . SER A 1 81 ? 7.549 1.704 10.928 1.00 88.19 81 SER A CA 1
ATOM 650 C C . SER A 1 81 ? 6.685 1.702 12.190 1.00 88.19 81 SER A C 1
ATOM 652 O O . SER A 1 81 ? 5.931 0.761 12.432 1.00 88.19 81 SER A O 1
ATOM 654 N N . ASN A 1 82 ? 6.701 2.807 12.941 1.00 88.75 82 ASN A N 1
ATOM 655 C CA . ASN A 1 82 ? 5.917 2.929 14.168 1.00 88.75 82 ASN A CA 1
ATOM 656 C C . ASN A 1 82 ? 4.408 2.867 13.886 1.00 88.75 82 ASN A C 1
ATOM 658 O O . ASN A 1 82 ? 3.679 2.171 14.593 1.00 88.75 82 ASN A O 1
ATOM 662 N N . LEU A 1 83 ? 3.943 3.518 12.811 1.00 89.12 83 LEU A N 1
ATOM 663 C CA . LEU A 1 83 ? 2.544 3.441 12.378 1.00 89.12 83 LEU A CA 1
ATOM 664 C C . LEU A 1 83 ? 2.125 1.998 12.064 1.00 89.12 83 LEU A C 1
ATOM 666 O O . LEU A 1 83 ? 1.062 1.553 12.494 1.00 89.12 83 LEU A O 1
ATOM 670 N N . ILE A 1 84 ? 2.964 1.246 11.348 1.00 90.12 84 ILE A N 1
ATOM 671 C CA . ILE A 1 84 ? 2.692 -0.160 11.027 1.00 90.12 84 ILE A CA 1
ATOM 672 C C . ILE A 1 84 ? 2.626 -0.999 12.306 1.00 90.12 84 ILE A C 1
ATOM 674 O O . ILE A 1 84 ? 1.689 -1.781 12.465 1.00 90.12 84 ILE A O 1
ATOM 678 N N . HIS A 1 85 ? 3.567 -0.816 13.235 1.00 89.44 85 HIS A N 1
ATOM 679 C CA . HIS A 1 85 ? 3.565 -1.518 14.520 1.00 89.44 85 HIS A CA 1
ATOM 680 C C . HIS A 1 85 ? 2.303 -1.230 15.345 1.00 89.44 85 HIS A C 1
ATOM 682 O O . HIS A 1 85 ? 1.716 -2.153 15.909 1.00 89.44 85 HIS A O 1
ATOM 688 N N . LEU A 1 86 ? 1.836 0.021 15.360 1.00 89.25 86 LEU A N 1
ATOM 689 C CA . LEU A 1 86 ? 0.594 0.420 16.028 1.00 89.25 86 LEU A CA 1
ATOM 690 C C . LEU A 1 86 ? -0.658 -0.213 15.405 1.00 89.25 86 LEU A C 1
ATOM 692 O O . LEU A 1 86 ? -1.614 -0.543 16.115 1.00 89.25 86 LEU A O 1
ATOM 696 N N . LEU A 1 87 ? -0.668 -0.366 14.081 1.00 89.94 87 LEU A N 1
ATOM 697 C CA . LEU A 1 87 ? -1.804 -0.896 13.328 1.00 89.94 87 LEU A CA 1
ATOM 698 C C . LEU A 1 87 ? -1.833 -2.426 13.279 1.00 89.94 87 LEU A C 1
ATOM 700 O O . LEU A 1 87 ? -2.920 -3.003 13.230 1.00 89.94 87 LEU A O 1
ATOM 704 N N . ALA A 1 88 ? -0.672 -3.080 13.329 1.00 91.25 88 ALA A N 1
ATOM 705 C CA . ALA A 1 88 ? -0.482 -4.522 13.172 1.00 91.25 88 ALA A CA 1
ATOM 706 C C . ALA A 1 88 ? -1.492 -5.406 13.939 1.00 91.25 88 ALA A C 1
ATOM 708 O O . ALA A 1 88 ? -2.060 -6.312 13.319 1.00 91.25 88 ALA A O 1
ATOM 709 N N . PRO A 1 89 ? -1.795 -5.161 15.231 1.00 90.94 89 PRO A N 1
ATOM 710 C CA . PRO A 1 89 ? -2.752 -5.984 15.978 1.00 90.94 89 PRO A CA 1
ATOM 711 C C . PRO A 1 89 ? -4.199 -5.866 15.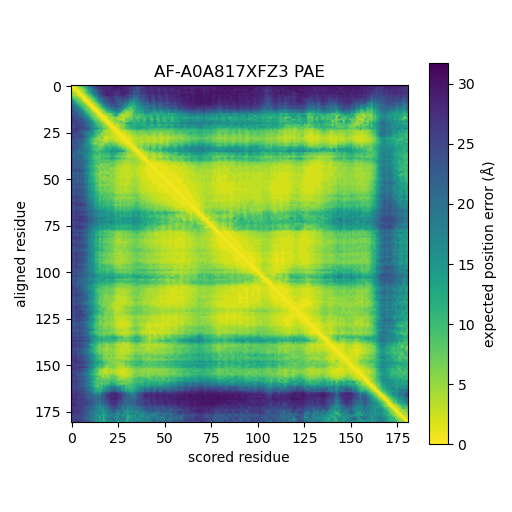475 1.00 90.94 89 PRO A C 1
ATOM 713 O O . PRO A 1 89 ? -5.015 -6.754 15.707 1.00 90.94 89 PRO A O 1
ATOM 716 N N . TYR A 1 90 ? -4.527 -4.776 14.781 1.00 88.88 90 TYR A N 1
ATOM 717 C CA . TYR A 1 90 ? -5.896 -4.405 14.421 1.00 88.88 90 TYR A CA 1
ATOM 718 C C . TYR A 1 90 ? -6.221 -4.661 12.951 1.00 88.88 90 TYR A C 1
ATOM 720 O O . TYR A 1 90 ? -7.395 -4.654 12.588 1.00 88.88 90 TYR A O 1
ATOM 728 N N . VAL A 1 91 ? -5.219 -4.914 12.100 1.00 90.88 91 VAL A N 1
ATOM 729 C CA . VAL A 1 91 ? -5.388 -5.018 10.639 1.00 90.88 91 VAL A CA 1
ATOM 730 C C . VAL A 1 91 ? -6.529 -5.960 10.244 1.00 90.88 91 VAL A C 1
ATOM 732 O O . VAL A 1 91 ? -7.376 -5.600 9.428 1.00 90.88 91 VAL A O 1
ATOM 735 N N . ASN A 1 92 ? -6.601 -7.152 10.841 1.00 91.00 92 ASN A N 1
ATOM 736 C CA . ASN A 1 92 ? -7.638 -8.133 10.506 1.00 91.00 92 ASN A CA 1
ATOM 737 C C . ASN A 1 92 ? -9.040 -7.689 10.950 1.00 91.00 92 ASN A C 1
ATOM 739 O O . ASN A 1 92 ? -10.011 -7.889 10.220 1.00 91.00 92 ASN A O 1
ATOM 743 N N . THR A 1 93 ? -9.144 -7.048 12.114 1.00 90.75 93 THR A N 1
ATOM 744 C CA . THR A 1 93 ? -10.395 -6.469 12.620 1.00 90.75 93 THR A CA 1
ATOM 745 C C . THR A 1 93 ? -10.876 -5.352 11.696 1.00 90.75 93 THR A C 1
ATOM 747 O O . THR A 1 93 ? -12.029 -5.358 11.271 1.00 90.75 93 THR A O 1
ATOM 750 N N . LE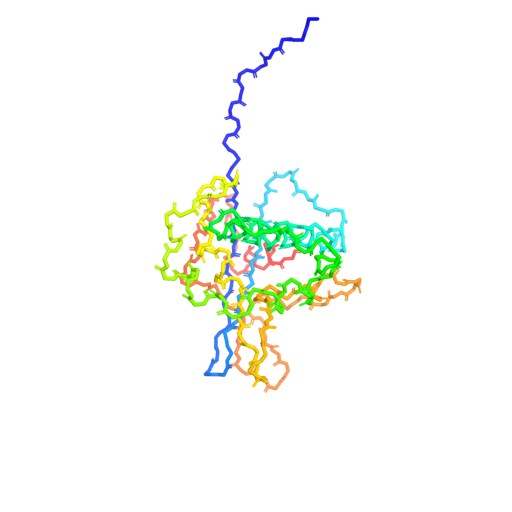U A 1 94 ? -9.978 -4.444 11.308 1.00 89.94 94 LEU A N 1
ATOM 751 C CA . LEU A 1 94 ? -10.287 -3.327 10.414 1.00 89.94 94 LEU A CA 1
ATOM 752 C C . LEU A 1 94 ? -10.780 -3.816 9.047 1.00 89.94 94 LEU A C 1
ATOM 754 O O . LEU A 1 94 ? -11.802 -3.346 8.556 1.00 89.94 94 LEU A O 1
ATOM 758 N N . ARG A 1 95 ? -10.118 -4.820 8.462 1.00 92.00 95 ARG A N 1
ATOM 759 C CA . ARG A 1 95 ? -10.547 -5.430 7.190 1.00 92.00 95 ARG A CA 1
ATOM 760 C C . ARG A 1 95 ? -11.955 -6.004 7.250 1.00 92.00 95 ARG A C 1
ATOM 762 O O . ARG A 1 95 ? -12.717 -5.857 6.303 1.00 92.00 95 ARG A O 1
ATOM 769 N N . LYS A 1 96 ? -12.290 -6.676 8.352 1.00 91.50 96 LYS A N 1
ATOM 770 C CA . LYS A 1 96 ? -13.566 -7.381 8.490 1.00 91.50 96 LYS A CA 1
ATOM 771 C C . LYS A 1 96 ? -14.724 -6.436 8.803 1.00 91.50 96 LYS A C 1
ATOM 773 O O . LYS A 1 96 ? -15.813 -6.620 8.268 1.00 91.50 96 LYS A O 1
ATOM 778 N N . TYR A 1 97 ? -14.505 -5.449 9.670 1.00 89.19 97 TYR A N 1
ATOM 779 C CA . TYR A 1 97 ? -15.595 -4.655 10.243 1.00 89.19 97 TYR A CA 1
ATOM 780 C C . TYR A 1 97 ? -15.678 -3.223 9.701 1.00 89.19 97 TYR A C 1
ATOM 782 O O . TYR A 1 97 ? -16.747 -2.622 9.753 1.00 89.19 97 TYR A O 1
ATOM 790 N N . CYS A 1 98 ? -14.606 -2.682 9.114 1.00 88.31 98 CYS A N 1
ATOM 791 C CA . CYS A 1 98 ? -14.553 -1.279 8.690 1.00 88.31 98 CYS A CA 1
ATOM 792 C C . CYS A 1 98 ? -14.759 -1.071 7.179 1.00 88.31 98 CYS A C 1
ATOM 794 O O . CYS A 1 98 ? -14.317 -0.066 6.625 1.00 88.31 98 CYS A O 1
ATOM 796 N N . ILE A 1 99 ? -15.468 -1.987 6.509 1.00 87.69 99 ILE A N 1
ATOM 797 C CA . ILE A 1 99 ? -15.774 -1.919 5.064 1.00 87.69 99 ILE A CA 1
ATOM 798 C C . ILE A 1 99 ? -16.649 -0.698 4.730 1.00 87.69 99 ILE A C 1
ATOM 800 O O . ILE A 1 99 ? -16.543 -0.107 3.661 1.00 87.69 99 ILE A O 1
ATOM 804 N N . LYS A 1 100 ? -17.519 -0.290 5.662 1.00 87.44 100 LYS A N 1
ATOM 805 C CA . LYS A 1 100 ? -18.396 0.884 5.506 1.00 87.44 100 LYS A CA 1
ATOM 806 C C . LYS A 1 100 ? -17.831 2.157 6.148 1.00 87.44 100 LYS A C 1
ATOM 808 O O . LYS A 1 100 ? -18.415 3.223 5.965 1.00 87.44 100 LYS A O 1
ATOM 813 N N . CYS A 1 101 ? -16.718 2.066 6.881 1.00 86.88 101 CYS A N 1
ATOM 814 C CA . CYS A 1 101 ? -16.083 3.219 7.517 1.00 86.88 101 CYS A CA 1
ATOM 815 C C . CYS A 1 101 ? -15.356 4.037 6.452 1.00 86.88 101 CYS A C 1
ATOM 817 O O . CYS A 1 101 ? -14.280 3.648 6.004 1.00 86.88 101 CYS A O 1
ATOM 819 N N . LYS A 1 102 ? -15.950 5.151 6.028 1.00 82.25 102 LYS A N 1
ATOM 820 C CA . LYS A 1 102 ? -15.345 6.049 5.042 1.00 82.25 102 LYS A CA 1
ATOM 821 C C . LYS A 1 102 ? -14.405 7.036 5.721 1.00 82.25 102 LYS A C 1
ATOM 823 O O . LYS A 1 102 ? -14.679 7.489 6.831 1.00 82.25 102 LYS A O 1
ATOM 828 N N . ILE A 1 103 ? -13.330 7.382 5.027 1.00 80.06 103 ILE A N 1
ATOM 829 C CA . ILE A 1 103 ? -12.462 8.504 5.393 1.00 80.06 103 ILE A CA 1
ATOM 830 C C . ILE A 1 103 ? -12.766 9.724 4.516 1.00 80.06 103 ILE A C 1
ATOM 832 O O . ILE A 1 103 ? -13.657 9.690 3.668 1.00 80.06 103 ILE A O 1
ATOM 836 N N . SER A 1 104 ? -12.007 10.804 4.706 1.00 75.00 104 SER A N 1
ATOM 837 C CA . SER A 1 104 ? -12.089 12.029 3.899 1.00 75.00 104 SER A CA 1
ATOM 838 C C . SER A 1 104 ? -11.815 11.810 2.405 1.00 75.00 104 SER A C 1
ATOM 840 O O . SER A 1 104 ? -12.169 12.658 1.589 1.00 75.00 104 SER A O 1
ATOM 842 N N . ILE A 1 105 ? -11.214 10.676 2.031 1.00 73.25 105 ILE A N 1
ATOM 843 C CA . ILE A 1 105 ? -10.970 10.307 0.637 1.00 73.25 105 ILE A CA 1
ATOM 844 C C . ILE A 1 105 ? -12.223 9.633 0.056 1.00 73.25 105 ILE A C 1
ATOM 846 O O . ILE A 1 105 ? -12.664 8.601 0.576 1.00 73.25 105 ILE A O 1
ATOM 850 N N . PRO A 1 106 ? -12.792 10.168 -1.043 1.00 75.00 106 PRO A N 1
ATOM 851 C CA . PRO A 1 106 ? -13.973 9.593 -1.671 1.00 75.00 106 PRO A CA 1
ATOM 852 C C . PRO A 1 106 ? -13.751 8.136 -2.077 1.00 75.00 106 PRO A C 1
ATOM 854 O O . PRO A 1 106 ? -12.729 7.796 -2.665 1.00 75.00 106 PRO A O 1
ATOM 857 N N . TYR A 1 107 ? -14.752 7.295 -1.813 1.00 80.12 107 TYR A N 1
ATOM 858 C CA . TYR A 1 107 ? -14.788 5.884 -2.226 1.00 80.12 107 TYR A CA 1
ATOM 859 C C . TYR A 1 107 ? -13.687 4.987 -1.639 1.00 80.12 107 TYR A C 1
ATOM 861 O O . TYR A 1 107 ? -13.528 3.864 -2.105 1.00 80.12 107 TYR A O 1
ATOM 869 N N . VAL A 1 108 ? -12.972 5.441 -0.607 1.00 83.44 108 VAL A N 1
ATOM 870 C CA . VAL A 1 108 ? -11.980 4.633 0.113 1.00 83.44 108 VAL A CA 1
ATOM 871 C C . VAL A 1 108 ? -12.472 4.381 1.534 1.00 83.44 108 VAL A C 1
ATOM 873 O O . VAL A 1 108 ? -12.733 5.317 2.297 1.00 83.44 108 VAL A O 1
ATOM 876 N N . SER A 1 109 ? -12.618 3.108 1.891 1.00 89.56 109 SER A N 1
ATOM 877 C CA . SER A 1 109 ? -12.919 2.688 3.256 1.00 89.56 109 SER A CA 1
ATOM 878 C C . SER A 1 109 ? -11.647 2.444 4.067 1.00 89.56 109 SER A C 1
ATOM 880 O O . SER A 1 109 ? -10.569 2.188 3.532 1.00 89.56 109 SER A O 1
ATOM 882 N N . ILE A 1 110 ? -11.774 2.459 5.391 1.00 89.12 110 ILE A N 1
ATOM 883 C CA . ILE A 1 110 ? -10.707 2.049 6.313 1.00 89.12 110 ILE A CA 1
ATOM 884 C C . ILE A 1 110 ? -10.250 0.610 6.028 1.00 89.12 110 ILE A C 1
ATOM 886 O O . ILE A 1 110 ? -9.056 0.322 6.119 1.00 89.12 110 ILE A O 1
ATOM 890 N N . ALA A 1 111 ? -11.173 -0.286 5.655 1.00 89.06 111 ALA A N 1
ATOM 891 C CA . ALA A 1 111 ? -10.819 -1.651 5.274 1.00 89.06 111 ALA A CA 1
ATOM 892 C C . ALA A 1 111 ? -9.909 -1.678 4.034 1.00 89.06 111 ALA A C 1
ATOM 894 O O . ALA A 1 111 ? -8.911 -2.397 4.050 1.00 89.06 111 ALA A O 1
ATOM 895 N N . ASP A 1 112 ? -10.194 -0.859 3.014 1.00 88.94 112 ASP A N 1
ATOM 896 C CA . ASP A 1 112 ? -9.379 -0.766 1.790 1.00 88.94 112 ASP A CA 1
ATOM 897 C C . ASP A 1 112 ? -7.934 -0.368 2.109 1.00 88.94 112 ASP A C 1
ATOM 899 O O . ASP A 1 112 ? -6.983 -0.973 1.615 1.00 88.94 112 ASP A O 1
ATOM 903 N N . ILE A 1 113 ? -7.754 0.598 3.011 1.00 89.31 113 ILE A N 1
ATOM 904 C CA . ILE A 1 113 ? -6.424 1.026 3.455 1.00 89.31 113 ILE A CA 1
ATOM 905 C C . ILE A 1 113 ? -5.744 -0.083 4.268 1.00 89.31 113 ILE A C 1
ATOM 907 O O . ILE A 1 113 ? -4.557 -0.343 4.088 1.00 89.31 113 ILE A O 1
ATOM 911 N N . ALA A 1 114 ? -6.482 -0.795 5.125 1.00 91.19 114 ALA A N 1
ATOM 912 C CA . ALA A 1 114 ? -5.942 -1.921 5.889 1.00 91.19 114 ALA A CA 1
ATOM 913 C C . ALA A 1 114 ? -5.474 -3.085 4.987 1.00 91.19 114 ALA A C 1
ATOM 915 O O . ALA A 1 114 ? -4.631 -3.888 5.398 1.00 91.19 114 ALA A O 1
ATOM 916 N N . TYR A 1 115 ? -5.965 -3.199 3.749 1.00 90.62 115 TYR A N 1
ATOM 917 C CA . TYR A 1 115 ? -5.429 -4.146 2.762 1.00 90.62 115 TYR A CA 1
ATOM 918 C C . TYR A 1 115 ? -4.046 -3.759 2.220 1.00 90.62 115 TYR A C 1
ATOM 920 O O . TYR A 1 115 ? -3.333 -4.638 1.739 1.00 90.62 115 TYR A O 1
ATOM 928 N N . LEU A 1 116 ? -3.610 -2.503 2.374 1.00 90.19 116 LEU A N 1
ATOM 929 C CA . LEU A 1 116 ? -2.242 -2.094 2.036 1.00 90.19 116 LEU A CA 1
ATOM 930 C C . LEU A 1 116 ? -1.200 -2.662 3.005 1.00 90.19 116 LEU A C 1
ATOM 932 O O . LEU A 1 116 ? -0.036 -2.757 2.635 1.00 90.19 116 LEU A O 1
ATOM 936 N N . LEU A 1 117 ? -1.583 -3.042 4.226 1.00 92.00 117 LEU A N 1
ATOM 937 C CA . LEU A 1 117 ? -0.667 -3.632 5.203 1.00 92.00 117 LEU A CA 1
ATOM 938 C C . LEU A 1 117 ? -0.574 -5.141 4.988 1.00 92.00 117 LEU A C 1
ATOM 940 O O . LEU A 1 117 ? -1.558 -5.847 5.127 1.00 92.00 117 LEU A O 1
ATOM 944 N N . VAL A 1 118 ? 0.588 -5.689 4.676 1.00 91.56 118 VAL A N 1
ATOM 945 C CA . VAL A 1 118 ? 0.763 -7.123 4.394 1.00 91.56 118 VAL A CA 1
ATOM 946 C C . VAL A 1 118 ? 1.865 -7.707 5.255 1.00 91.56 118 VAL A C 1
ATOM 948 O O . VAL A 1 118 ? 2.689 -6.978 5.793 1.00 91.56 118 VAL A O 1
ATOM 951 N N . LYS A 1 119 ? 1.889 -9.031 5.394 1.00 91.88 119 LYS A N 1
ATOM 952 C CA . LYS A 1 119 ? 3.005 -9.717 6.041 1.00 91.88 119 LYS A CA 1
ATOM 953 C C . LYS A 1 119 ? 4.073 -1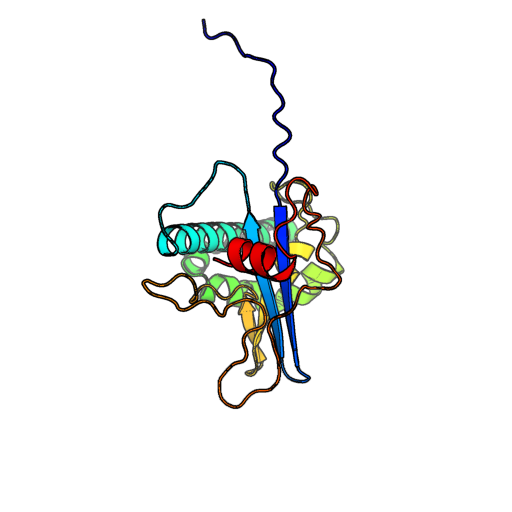0.064 5.011 1.00 91.88 119 LYS A C 1
ATOM 955 O O . LYS A 1 119 ? 3.752 -10.564 3.933 1.00 91.88 119 LYS A O 1
ATOM 960 N N . ASN A 1 120 ? 5.329 -9.779 5.334 1.00 90.44 120 ASN A N 1
ATOM 961 C CA . ASN A 1 120 ? 6.477 -10.168 4.522 1.00 90.44 120 ASN A CA 1
ATOM 962 C C . ASN A 1 120 ? 6.813 -11.666 4.720 1.00 90.44 120 ASN A C 1
ATOM 964 O O . ASN A 1 120 ? 6.136 -12.385 5.457 1.00 90.44 120 ASN A O 1
ATOM 968 N N . LYS A 1 121 ? 7.882 -12.147 4.067 1.00 88.81 121 LYS A N 1
ATOM 969 C CA . LYS A 1 121 ? 8.356 -13.538 4.214 1.00 88.81 121 LYS A CA 1
ATOM 970 C C . LYS A 1 121 ? 8.773 -13.888 5.651 1.00 88.81 121 LYS A C 1
ATOM 972 O O . LYS A 1 121 ? 8.672 -15.046 6.034 1.00 88.81 121 LYS A O 1
ATOM 977 N N . SER A 1 122 ? 9.195 -12.895 6.429 1.00 92.94 122 SER A N 1
ATOM 978 C CA . SER A 1 122 ? 9.563 -13.017 7.844 1.00 92.94 122 SER A CA 1
ATOM 979 C C . SER A 1 122 ? 8.358 -12.923 8.791 1.00 92.94 122 SER A C 1
ATOM 981 O O . SER A 1 122 ? 8.543 -12.870 10.001 1.00 92.94 122 SER A O 1
ATOM 983 N N . ASN A 1 123 ? 7.122 -12.910 8.267 1.00 90.62 123 ASN A N 1
ATOM 984 C CA . ASN A 1 123 ? 5.875 -12.765 9.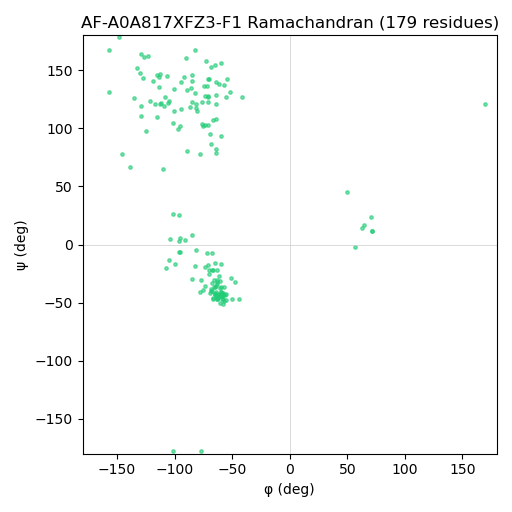031 1.00 90.62 123 ASN A CA 1
ATOM 985 C C . ASN A 1 123 ? 5.718 -11.404 9.749 1.00 90.62 123 ASN A C 1
ATOM 987 O O . ASN A 1 123 ? 4.855 -11.252 10.617 1.00 90.62 123 ASN A O 1
ATOM 991 N N . GLU A 1 124 ? 6.496 -10.398 9.351 1.00 92.25 124 GLU A N 1
ATOM 992 C CA . GLU A 1 124 ? 6.423 -9.031 9.871 1.00 92.25 124 GLU A CA 1
ATOM 993 C C . GLU A 1 124 ? 5.477 -8.185 9.017 1.00 92.25 124 GLU A C 1
ATOM 995 O O . GLU A 1 124 ? 5.420 -8.335 7.793 1.00 92.25 124 GLU A O 1
ATOM 1000 N N . TRP A 1 125 ? 4.741 -7.274 9.653 1.00 92.94 125 TRP A N 1
ATOM 1001 C CA . TRP A 1 125 ? 3.865 -6.351 8.939 1.00 92.94 125 TRP A CA 1
ATOM 1002 C C . TRP A 1 125 ? 4.673 -5.291 8.187 1.00 92.94 125 TRP A C 1
ATOM 1004 O O . TRP A 1 125 ? 5.621 -4.713 8.706 1.00 92.94 125 TRP A O 1
ATOM 1014 N N . THR A 1 126 ? 4.268 -5.021 6.953 1.00 91.94 126 THR A N 1
ATOM 1015 C CA . THR A 1 126 ? 4.856 -4.025 6.061 1.00 91.94 126 THR A CA 1
ATOM 1016 C C . THR A 1 126 ? 3.778 -3.447 5.143 1.00 91.94 126 THR A C 1
ATOM 1018 O O . THR A 1 126 ? 2.621 -3.859 5.200 1.00 91.94 126 THR A O 1
ATOM 1021 N N . ILE A 1 127 ? 4.135 -2.497 4.285 1.00 90.44 127 ILE A N 1
ATOM 1022 C CA . ILE A 1 127 ? 3.234 -1.942 3.272 1.00 90.44 127 ILE A CA 1
ATOM 1023 C C . ILE A 1 127 ? 3.432 -2.695 1.952 1.00 90.44 127 ILE A C 1
ATOM 1025 O O . ILE A 1 127 ? 4.550 -3.011 1.561 1.00 90.44 127 ILE A O 1
ATOM 1029 N N . ALA A 1 128 ? 2.336 -2.979 1.252 1.00 89.88 128 ALA A N 1
ATOM 1030 C CA . ALA A 1 128 ? 2.329 -3.691 -0.025 1.00 89.88 128 ALA A CA 1
ATOM 1031 C C . ALA A 1 128 ? 2.980 -2.892 -1.169 1.00 89.88 128 ALA A C 1
ATOM 1033 O O . ALA A 1 128 ? 3.396 -3.467 -2.173 1.00 89.88 128 ALA A O 1
ATOM 1034 N N . ILE A 1 129 ? 3.046 -1.568 -1.022 1.00 88.81 129 ILE A N 1
ATOM 1035 C CA . ILE A 1 129 ? 3.680 -0.646 -1.963 1.00 88.81 129 ILE A CA 1
ATOM 1036 C C . ILE A 1 129 ? 5.188 -0.649 -1.709 1.00 88.81 129 ILE A C 1
ATOM 1038 O O . ILE A 1 129 ? 5.646 -0.238 -0.643 1.00 88.81 129 ILE A O 1
ATOM 1042 N N . ASP A 1 130 ? 5.959 -1.074 -2.708 1.00 86.81 130 ASP A N 1
ATOM 1043 C CA . ASP A 1 130 ? 7.416 -0.980 -2.673 1.00 86.81 130 ASP A CA 1
ATOM 1044 C C . ASP A 1 130 ? 7.839 0.467 -2.944 1.00 86.81 130 ASP A C 1
ATOM 1046 O O . ASP A 1 130 ? 7.758 0.961 -4.065 1.00 86.81 130 ASP A O 1
ATOM 1050 N N . ILE A 1 131 ? 8.233 1.172 -1.888 1.00 84.19 131 ILE A N 1
ATOM 1051 C CA . ILE A 1 131 ? 8.609 2.587 -1.948 1.00 84.19 131 ILE A CA 1
ATOM 1052 C C . ILE A 1 131 ? 10.067 2.762 -2.412 1.00 84.19 131 ILE A C 1
ATOM 1054 O O . ILE A 1 131 ? 10.454 3.842 -2.862 1.00 84.19 131 ILE A O 1
ATOM 1058 N N . ASN A 1 132 ? 10.889 1.715 -2.326 1.00 83.88 132 ASN A N 1
ATOM 1059 C CA . ASN A 1 132 ? 12.320 1.818 -2.614 1.00 83.88 132 ASN A CA 1
ATOM 1060 C C . ASN A 1 132 ? 12.607 1.943 -4.115 1.00 83.88 132 ASN A C 1
ATOM 1062 O O . ASN A 1 132 ? 13.646 2.473 -4.489 1.00 83.88 132 ASN A O 1
ATOM 1066 N N . VAL A 1 133 ? 11.654 1.560 -4.969 1.00 83.56 133 VAL A N 1
ATOM 1067 C CA . VAL A 1 133 ? 11.756 1.679 -6.435 1.00 83.56 133 VAL A CA 1
ATOM 1068 C C . VAL A 1 133 ? 11.765 3.126 -6.941 1.00 83.56 133 VAL A C 1
ATOM 1070 O O . VAL A 1 133 ? 11.978 3.360 -8.123 1.00 83.56 133 VAL A O 1
ATOM 1073 N N . TYR A 1 134 ? 11.529 4.113 -6.075 1.00 83.81 134 TYR A N 1
ATOM 1074 C CA . TYR A 1 134 ? 11.513 5.534 -6.433 1.00 83.81 134 TYR A CA 1
ATOM 1075 C C . TYR A 1 134 ? 12.849 6.244 -6.150 1.00 83.81 134 TYR A C 1
ATOM 1077 O O . TYR A 1 134 ? 12.889 7.455 -5.920 1.00 83.81 134 TYR A O 1
ATOM 1085 N N . SER A 1 135 ? 13.953 5.497 -6.128 1.00 77.94 135 SER A N 1
ATOM 1086 C CA . SER A 1 135 ? 15.295 6.039 -5.914 1.00 77.94 135 SER A CA 1
ATOM 1087 C C . SER A 1 135 ? 15.904 6.604 -7.214 1.00 77.94 135 SER A C 1
ATOM 1089 O O . SER A 1 135 ? 15.357 6.457 -8.314 1.00 77.94 135 SER A O 1
ATOM 1091 N N . LYS A 1 136 ? 17.009 7.349 -7.092 1.00 74.44 136 LYS A N 1
ATOM 1092 C CA . LYS A 1 136 ? 17.685 7.961 -8.242 1.00 74.44 136 LYS A CA 1
ATOM 1093 C C . LYS A 1 136 ? 18.364 6.855 -9.063 1.00 74.44 136 LYS A C 1
ATOM 1095 O O . LYS A 1 136 ? 19.155 6.102 -8.510 1.00 74.44 136 LYS A O 1
ATOM 1100 N N . HIS A 1 137 ? 18.110 6.811 -10.374 1.00 73.81 137 HIS A N 1
ATOM 1101 C CA . HIS A 1 137 ? 18.656 5.812 -11.316 1.00 73.81 137 HIS A CA 1
ATOM 1102 C C . HIS A 1 137 ? 18.111 4.380 -11.170 1.00 73.81 137 HIS A C 1
ATOM 1104 O O . HIS A 1 137 ? 18.761 3.430 -11.607 1.00 73.81 137 HIS A O 1
ATOM 1110 N N . GLU A 1 138 ? 16.916 4.211 -10.602 1.00 77.06 138 GLU A N 1
ATOM 1111 C CA . GLU A 1 138 ? 16.274 2.896 -10.555 1.00 77.06 138 GLU A CA 1
ATOM 1112 C C . GLU A 1 138 ? 15.993 2.335 -11.947 1.00 77.06 138 GLU A C 1
ATOM 1114 O O . GLU A 1 138 ? 15.533 3.030 -12.857 1.00 77.06 138 GLU A O 1
ATOM 1119 N N . GLN A 1 139 ? 16.252 1.039 -12.093 1.00 79.44 139 GLN A N 1
ATOM 1120 C CA . GLN A 1 139 ? 15.972 0.307 -13.317 1.00 79.44 139 GLN A CA 1
ATOM 1121 C C . GLN A 1 139 ? 14.613 -0.374 -13.193 1.00 79.44 139 GLN A C 1
ATOM 1123 O O . GLN A 1 139 ? 14.469 -1.430 -12.568 1.00 79.44 139 GLN A O 1
ATOM 1128 N N . PHE A 1 140 ? 13.604 0.215 -13.829 1.00 81.81 140 PHE A N 1
ATOM 1129 C CA . PHE A 1 140 ? 12.318 -0.445 -13.985 1.00 81.81 140 PHE A CA 1
ATOM 1130 C C . PHE A 1 140 ? 12.414 -1.533 -15.049 1.00 81.81 140 PHE A C 1
ATOM 1132 O O . PHE A 1 140 ? 13.016 -1.378 -16.111 1.00 81.81 140 PHE A O 1
ATOM 1139 N N . ARG A 1 141 ? 11.817 -2.681 -14.742 1.00 80.19 141 ARG A N 1
ATOM 1140 C CA . ARG A 1 141 ? 11.782 -3.807 -15.665 1.00 80.19 141 ARG A CA 1
ATOM 1141 C C . ARG A 1 141 ? 10.793 -3.513 -16.791 1.00 80.19 141 ARG A C 1
ATOM 1143 O O . ARG A 1 141 ? 9.630 -3.243 -16.517 1.00 80.19 141 ARG A O 1
ATOM 1150 N N . LEU A 1 142 ? 11.248 -3.658 -18.032 1.00 80.56 142 LEU A N 1
ATOM 1151 C CA . LEU A 1 142 ? 10.433 -3.415 -19.223 1.00 80.56 142 LEU A CA 1
ATOM 1152 C C . LEU A 1 142 ? 9.319 -4.457 -19.392 1.00 80.56 142 LEU A C 1
ATOM 1154 O O . LEU A 1 142 ? 9.467 -5.621 -18.993 1.00 80.56 142 LEU A O 1
ATOM 1158 N N . PHE A 1 143 ? 8.230 -4.058 -20.045 1.00 80.56 143 PHE A N 1
ATOM 1159 C CA . PHE A 1 143 ? 7.159 -4.963 -20.457 1.00 80.56 143 PHE A CA 1
ATOM 1160 C C . PHE A 1 143 ? 7.701 -6.140 -21.291 1.00 80.56 143 PHE A C 1
ATOM 1162 O O . PHE A 1 143 ? 8.648 -5.985 -22.059 1.00 80.56 143 PHE A O 1
ATOM 1169 N N . ASN A 1 144 ? 7.142 -7.340 -21.104 1.00 81.25 144 ASN A N 1
ATOM 1170 C CA . ASN A 1 144 ? 7.573 -8.615 -21.699 1.00 81.25 144 ASN A CA 1
ATOM 1171 C C . ASN A 1 144 ? 9.031 -9.053 -21.440 1.00 81.25 144 ASN A C 1
ATOM 1173 O O . ASN A 1 144 ? 9.405 -10.161 -21.821 1.00 81.25 144 ASN A O 1
ATOM 1177 N N . SER A 1 145 ? 9.856 -8.264 -20.748 1.00 82.00 145 SER A N 1
ATOM 1178 C CA . SER A 1 145 ? 11.224 -8.672 -20.403 1.00 82.00 145 SER A CA 1
ATOM 1179 C C . SER A 1 145 ? 11.237 -9.745 -19.313 1.00 82.00 145 SER A C 1
ATOM 1181 O O . SER A 1 145 ? 10.288 -9.832 -18.529 1.00 82.00 145 SER A O 1
ATOM 1183 N N . VAL A 1 146 ? 12.325 -10.522 -19.206 1.00 84.88 146 VAL A N 1
ATOM 1184 C CA . VAL A 1 146 ? 12.597 -11.511 -18.141 1.00 84.88 146 VAL A CA 1
ATOM 1185 C C . VAL A 1 146 ? 13.772 -11.102 -17.248 1.00 84.88 146 VAL A C 1
ATOM 1187 O O . VAL A 1 146 ? 14.719 -10.480 -17.717 1.00 84.88 146 VAL A O 1
ATOM 1190 N N . LYS A 1 147 ? 13.731 -11.438 -15.947 1.00 81.25 147 LYS A N 1
ATOM 1191 C CA . LYS A 1 147 ? 14.940 -11.332 -15.108 1.00 81.25 147 LYS A CA 1
ATOM 1192 C C . LYS A 1 147 ? 15.924 -12.414 -15.543 1.00 81.25 147 LYS A C 1
ATOM 1194 O O . LYS A 1 147 ? 15.498 -13.533 -15.815 1.00 81.25 147 LYS A O 1
ATOM 1199 N N . TYR A 1 148 ? 17.215 -12.096 -15.533 1.00 84.06 148 TYR A N 1
ATOM 1200 C CA . TYR A 1 148 ? 18.259 -13.074 -15.824 1.00 84.06 148 TYR A CA 1
ATOM 1201 C C . TYR A 1 148 ? 18.086 -14.335 -14.958 1.00 84.06 148 TYR A C 1
ATOM 1203 O O . TYR A 1 148 ? 17.835 -14.239 -13.753 1.00 84.06 148 TYR A O 1
ATOM 1211 N N . GLY A 1 149 ? 18.138 -15.506 -15.595 1.00 86.94 149 GLY A N 1
ATOM 1212 C CA . GLY A 1 149 ? 17.929 -16.801 -14.940 1.00 86.94 149 GLY A CA 1
ATOM 1213 C C . GLY A 1 149 ? 16.485 -17.104 -14.515 1.00 86.94 149 GLY A C 1
ATOM 1214 O O . GLY A 1 149 ? 16.268 -18.048 -13.759 1.00 86.94 149 GLY A O 1
ATOM 1215 N N . LYS A 1 150 ? 15.480 -16.326 -14.951 1.00 84.69 150 LYS A N 1
ATOM 1216 C CA . LYS A 1 150 ? 14.058 -16.588 -14.660 1.00 84.69 150 LYS A CA 1
ATOM 1217 C C . LYS A 1 150 ? 13.226 -16.615 -15.936 1.00 84.69 150 LYS A C 1
ATOM 1219 O O . LYS A 1 150 ? 13.422 -15.791 -16.817 1.00 84.69 150 LYS A O 1
ATOM 1224 N N . ASN A 1 151 ? 12.226 -17.492 -15.984 1.00 85.94 151 ASN A N 1
ATOM 1225 C CA . ASN A 1 151 ? 11.278 -17.576 -17.096 1.00 85.94 151 ASN A CA 1
ATOM 1226 C C . ASN A 1 151 ? 9.879 -17.097 -16.674 1.00 85.94 151 ASN A C 1
ATOM 1228 O O . ASN A 1 151 ? 8.946 -17.880 -16.535 1.00 85.94 151 ASN A O 1
ATOM 1232 N N . ASN A 1 152 ? 9.755 -15.813 -16.334 1.00 81.81 152 ASN A N 1
ATOM 1233 C CA . ASN A 1 152 ? 8.488 -15.236 -15.873 1.00 81.81 152 ASN A CA 1
ATOM 1234 C C . ASN A 1 152 ? 8.319 -13.788 -16.339 1.00 81.81 152 ASN A C 1
ATOM 1236 O O . ASN A 1 152 ? 8.579 -12.875 -15.545 1.00 81.81 152 ASN A O 1
ATOM 1240 N N . PRO A 1 153 ? 7.946 -13.560 -17.611 1.00 85.38 153 PRO A N 1
ATOM 1241 C CA . PRO A 1 153 ? 7.866 -12.228 -18.201 1.00 85.38 153 PRO A CA 1
ATOM 1242 C C . PRO A 1 153 ? 6.878 -11.319 -17.465 1.00 85.38 153 PRO A C 1
ATOM 1244 O O . PRO A 1 153 ? 5.974 -11.782 -16.769 1.00 85.38 153 PRO A O 1
ATOM 1247 N N . LEU A 1 154 ? 7.088 -10.010 -17.594 1.00 77.50 154 LEU A N 1
ATOM 1248 C CA . LEU A 1 154 ? 6.133 -9.014 -17.119 1.00 77.50 154 LEU A CA 1
ATOM 1249 C C . LEU A 1 154 ? 5.021 -8.867 -18.161 1.00 77.50 154 LEU A C 1
ATOM 1251 O O . LEU A 1 154 ? 5.302 -8.431 -19.271 1.00 77.50 154 LEU A O 1
ATOM 1255 N N . VAL A 1 155 ? 3.792 -9.241 -17.814 1.00 82.88 155 VAL A N 1
ATOM 1256 C CA . VAL A 1 155 ? 2.663 -9.303 -18.757 1.00 82.88 155 VAL A CA 1
ATOM 1257 C C . VAL A 1 155 ? 1.497 -8.440 -18.281 1.00 82.88 155 VAL A C 1
ATOM 1259 O O . VAL A 1 155 ? 1.431 -8.071 -17.108 1.00 82.88 155 VAL A O 1
ATOM 1262 N N . SER A 1 156 ? 0.570 -8.104 -19.180 1.00 78.00 156 SER A N 1
ATOM 1263 C CA . SER A 1 156 ? -0.627 -7.336 -18.811 1.00 78.00 156 SER A CA 1
ATOM 1264 C C . SER A 1 156 ? -1.496 -8.142 -17.844 1.00 78.00 156 SER A C 1
ATOM 1266 O O . SER A 1 156 ? -1.617 -9.364 -17.954 1.00 78.00 156 SER A O 1
ATOM 1268 N N . SER A 1 157 ? -2.046 -7.454 -16.848 1.00 77.19 157 SER A N 1
ATOM 1269 C CA . SER A 1 157 ? -2.972 -8.040 -15.888 1.00 77.19 157 SER A CA 1
ATOM 1270 C C . SER A 1 157 ? -4.312 -8.334 -16.555 1.00 77.19 157 SER A C 1
ATOM 1272 O O . SER A 1 157 ? -4.824 -7.528 -17.324 1.00 77.19 157 SER A O 1
ATOM 1274 N N . THR A 1 158 ? -4.953 -9.440 -16.188 1.00 74.50 158 THR A N 1
ATOM 1275 C CA . THR A 1 158 ? -6.333 -9.737 -16.615 1.00 74.50 158 THR A CA 1
ATOM 1276 C C . THR A 1 158 ? -7.356 -8.739 -16.062 1.00 74.50 158 THR A C 1
ATOM 1278 O O . THR A 1 158 ? -8.476 -8.668 -16.558 1.00 74.50 158 THR A O 1
ATOM 1281 N N . PHE A 1 159 ? -6.975 -7.962 -15.044 1.00 68.69 159 PHE A N 1
ATOM 1282 C CA . PHE A 1 159 ? -7.781 -6.892 -14.449 1.00 68.69 159 PHE A CA 1
ATOM 1283 C C . PHE A 1 159 ? -7.465 -5.508 -15.026 1.00 68.69 159 PHE A C 1
ATOM 1285 O O . PHE A 1 159 ? -7.959 -4.505 -14.506 1.00 68.69 159 PHE A O 1
ATOM 1292 N N . ASP A 1 160 ? -6.611 -5.436 -16.050 1.00 66.00 160 ASP A N 1
ATOM 1293 C CA . ASP A 1 160 ? -6.253 -4.178 -16.688 1.00 66.00 160 ASP A CA 1
ATOM 1294 C C . ASP A 1 160 ? -7.492 -3.565 -17.357 1.00 66.00 160 ASP A C 1
ATOM 1296 O O . ASP A 1 160 ? -8.149 -4.181 -18.196 1.00 66.00 160 ASP A O 1
ATOM 1300 N N . LYS A 1 161 ? -7.846 -2.347 -16.941 1.00 66.12 161 LYS A N 1
ATOM 1301 C CA . LYS A 1 161 ? -8.972 -1.588 -17.508 1.00 66.12 161 LYS A CA 1
ATOM 1302 C C . LYS A 1 161 ? -8.504 -0.598 -18.572 1.00 66.12 161 LYS A C 1
ATOM 1304 O O . LYS A 1 161 ? -9.315 0.173 -19.085 1.00 66.12 161 LYS A O 1
ATOM 1309 N N . TYR A 1 162 ? -7.210 -0.594 -18.893 1.00 58.97 162 TYR A N 1
ATOM 1310 C CA . TYR A 1 162 ? -6.663 0.262 -19.927 1.00 58.97 162 TYR A CA 1
ATOM 1311 C C . TYR A 1 162 ? -7.107 -0.204 -21.319 1.00 58.97 162 TYR A C 1
ATOM 1313 O O . TYR A 1 162 ? -6.586 -1.168 -21.873 1.00 58.97 162 TYR A O 1
ATOM 1321 N N . GLN A 1 163 ? -8.075 0.506 -21.900 1.00 54.03 163 GLN A N 1
ATOM 1322 C CA . GLN A 1 163 ? -8.407 0.396 -23.318 1.00 54.03 163 GLN A CA 1
ATOM 1323 C C . GLN A 1 163 ? -7.782 1.577 -24.057 1.00 54.03 163 GLN A C 1
ATOM 1325 O O . GLN A 1 163 ? -8.156 2.732 -23.837 1.00 54.03 163 GLN A O 1
ATOM 1330 N N . THR A 1 164 ? -6.822 1.303 -24.940 1.00 52.12 164 THR A N 1
ATOM 1331 C CA . THR A 1 164 ? -6.309 2.325 -25.850 1.00 52.12 164 THR A CA 1
ATOM 1332 C C . THR A 1 164 ? -7.444 2.759 -26.776 1.00 52.12 164 THR A C 1
ATOM 1334 O O . THR A 1 164 ? -8.102 1.933 -27.410 1.00 52.12 164 THR A O 1
ATOM 1337 N N . ARG A 1 165 ? -7.698 4.071 -26.883 1.00 42.47 165 ARG A N 1
ATOM 1338 C CA . ARG A 1 165 ? -8.494 4.577 -28.007 1.00 42.47 165 ARG A CA 1
ATOM 1339 C C . ARG A 1 165 ? -7.688 4.277 -29.265 1.00 42.47 165 ARG A C 1
ATOM 1341 O O . ARG A 1 165 ? -6.638 4.871 -29.481 1.00 42.47 165 ARG A O 1
ATOM 1348 N N . ALA A 1 166 ? -8.152 3.303 -30.040 1.00 39.28 166 ALA A N 1
ATOM 1349 C CA . ALA A 1 166 ? -7.540 2.848 -31.277 1.00 39.28 166 ALA A CA 1
ATOM 1350 C C . ALA A 1 166 ? -7.552 3.962 -32.337 1.00 39.28 166 ALA A C 1
ATOM 1352 O O . ALA A 1 166 ? -8.390 3.979 -33.230 1.00 39.28 166 ALA A O 1
ATOM 1353 N N . GLN A 1 167 ? -6.626 4.911 -32.238 1.00 36.34 167 GLN A N 1
ATOM 1354 C CA . GLN A 1 167 ? -6.327 5.888 -33.280 1.00 36.34 167 GLN A CA 1
ATOM 1355 C C . GLN A 1 167 ? -4.816 6.064 -33.365 1.00 36.34 167 GLN A C 1
ATOM 1357 O O . GLN A 1 167 ? -4.260 7.067 -32.954 1.00 36.34 167 GLN A O 1
ATOM 1362 N N . HIS A 1 168 ? -4.155 4.992 -33.789 1.00 30.94 168 HIS A N 1
ATOM 1363 C CA . HIS A 1 168 ? -3.086 4.951 -34.786 1.00 30.94 168 HIS A CA 1
ATOM 1364 C C . HIS A 1 168 ? -2.497 3.542 -34.718 1.00 30.94 168 HIS A C 1
ATOM 1366 O O . HIS A 1 168 ? -2.074 3.080 -33.661 1.00 30.94 168 HIS A O 1
ATOM 1372 N N . ARG A 1 169 ? -2.550 2.823 -35.845 1.00 29.06 169 ARG A N 1
ATOM 1373 C CA . ARG A 1 169 ? -1.990 1.477 -36.005 1.00 29.06 169 ARG A CA 1
ATOM 1374 C C . ARG A 1 169 ? -0.468 1.538 -35.852 1.00 29.06 169 ARG A C 1
ATOM 1376 O O . ARG A 1 169 ? 0.259 1.583 -36.834 1.00 29.06 169 ARG A O 1
ATOM 1383 N N . VAL A 1 170 ? -0.002 1.534 -34.614 1.00 32.81 170 VAL A N 1
ATOM 1384 C CA . VAL A 1 170 ? 1.344 1.121 -34.237 1.00 32.81 170 VAL A CA 1
ATOM 1385 C C . VAL A 1 170 ? 1.158 -0.215 -33.532 1.00 32.81 170 VAL A C 1
ATOM 1387 O O . VAL A 1 170 ? 0.282 -0.346 -32.679 1.00 32.81 170 VAL A O 1
ATOM 1390 N N . LEU A 1 171 ? 1.892 -1.232 -33.983 1.00 29.77 171 LEU A N 1
ATOM 1391 C CA . LEU A 1 171 ? 1.802 -2.613 -33.509 1.00 29.77 171 LEU A CA 1
ATOM 1392 C C . LEU A 1 171 ? 1.647 -2.653 -31.975 1.00 29.77 171 LEU A C 1
ATOM 1394 O O . LEU A 1 171 ? 2.420 -2.053 -31.239 1.00 29.77 171 LEU A O 1
ATOM 1398 N N . ILE A 1 17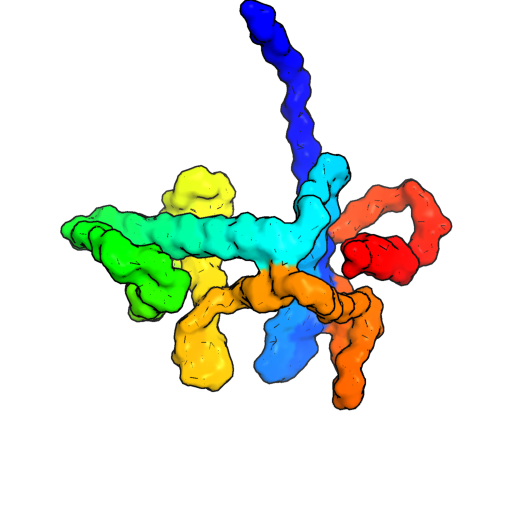2 ? 0.626 -3.357 -31.491 1.00 39.69 172 ILE A N 1
ATOM 1399 C CA . ILE A 1 172 ? 0.220 -3.416 -30.075 1.00 39.69 172 ILE A CA 1
ATOM 1400 C C . ILE A 1 172 ? 1.393 -3.670 -29.086 1.00 39.69 172 ILE A C 1
ATOM 1402 O O . ILE A 1 172 ? 1.370 -3.089 -28.001 1.00 39.69 172 ILE A O 1
ATOM 1406 N N . PRO A 1 173 ? 2.464 -4.426 -29.423 1.00 36.78 173 PRO A N 1
ATOM 1407 C CA . PRO A 1 173 ? 3.639 -4.557 -28.555 1.00 36.78 173 PRO A CA 1
ATOM 1408 C C . PRO A 1 173 ? 4.436 -3.260 -28.351 1.00 36.78 173 PRO A C 1
ATOM 1410 O O . PRO A 1 173 ? 4.941 -3.031 -27.254 1.00 36.78 173 PRO A O 1
ATOM 1413 N N . SER A 1 174 ? 4.556 -2.401 -29.369 1.00 37.47 174 SER A N 1
ATOM 1414 C CA . SER A 1 174 ? 5.354 -1.172 -29.281 1.00 37.47 174 SER A CA 1
ATOM 1415 C C . SER A 1 174 ? 4.642 -0.065 -28.510 1.00 37.47 174 SER A C 1
ATOM 1417 O O . SER A 1 174 ? 5.307 0.695 -27.816 1.00 37.47 174 SER A O 1
ATOM 1419 N N . PHE A 1 175 ? 3.307 -0.003 -28.532 1.00 41.34 175 PHE A N 1
ATOM 1420 C CA . PHE A 1 175 ? 2.572 0.977 -27.723 1.00 41.34 175 PHE A CA 1
ATOM 1421 C C . PHE A 1 175 ? 2.534 0.598 -26.236 1.00 41.34 175 PHE A C 1
ATOM 1423 O O . PHE A 1 175 ? 2.732 1.465 -25.395 1.00 41.34 175 PHE A O 1
ATOM 1430 N N . LEU A 1 176 ? 2.368 -0.692 -25.909 1.00 43.16 176 LEU A N 1
ATOM 1431 C CA . LEU A 1 176 ? 2.481 -1.187 -24.527 1.00 43.16 176 LEU A CA 1
ATOM 1432 C C . LEU A 1 176 ? 3.912 -1.046 -23.982 1.00 43.16 176 LEU A C 1
ATOM 1434 O O . LEU A 1 176 ? 4.096 -0.849 -22.786 1.00 43.16 176 LEU A O 1
ATOM 1438 N N . GLY A 1 177 ? 4.916 -1.139 -24.862 1.00 45.12 177 GLY A N 1
ATOM 1439 C CA . GLY A 1 177 ? 6.310 -0.842 -24.540 1.00 45.12 177 GLY A CA 1
ATOM 1440 C C . GLY A 1 177 ? 6.553 0.648 -24.280 1.00 45.12 177 GLY A C 1
ATOM 1441 O O . GLY A 1 177 ? 7.232 0.989 -23.320 1.00 45.12 177 GLY A O 1
ATOM 1442 N N . LEU A 1 178 ? 5.962 1.544 -25.073 1.00 42.50 178 LEU A N 1
ATOM 1443 C CA . LEU A 1 178 ? 6.098 2.995 -24.890 1.00 42.50 178 LEU A CA 1
ATOM 1444 C C . LEU A 1 178 ? 5.304 3.526 -23.696 1.00 42.50 178 LEU A C 1
ATOM 1446 O O . LEU A 1 178 ? 5.790 4.408 -23.007 1.00 42.50 178 LEU A O 1
ATOM 1450 N N . SER A 1 179 ? 4.126 2.971 -23.404 1.00 40.31 179 SER A N 1
ATOM 1451 C CA . SER A 1 179 ? 3.397 3.281 -22.170 1.00 40.31 179 SER A CA 1
ATOM 1452 C C . SER A 1 179 ? 4.059 2.679 -20.929 1.00 40.31 179 SER A C 1
ATOM 1454 O O . SER A 1 179 ? 3.609 2.954 -19.819 1.00 40.31 179 SER A O 1
ATOM 1456 N N . SER A 1 180 ? 5.099 1.852 -21.114 1.00 40.06 180 SER A N 1
ATOM 1457 C CA . SER A 1 180 ? 5.891 1.277 -20.030 1.00 40.06 180 SER A CA 1
ATOM 1458 C C . SER A 1 180 ? 7.171 2.026 -19.666 1.00 40.06 180 SER A C 1
ATOM 1460 O O . SER A 1 180 ? 7.823 1.649 -18.690 1.00 40.06 180 SER A O 1
ATOM 1462 N N . ILE A 1 181 ? 7.513 3.052 -20.447 1.00 44.69 181 ILE A N 1
ATOM 1463 C CA . ILE A 1 181 ? 8.686 3.919 -20.291 1.00 44.69 181 ILE A CA 1
ATOM 1464 C C . ILE A 1 181 ? 8.201 5.286 -19.812 1.00 44.69 181 ILE A C 1
ATOM 1466 O O . ILE A 1 181 ? 8.823 5.813 -18.865 1.00 44.69 181 ILE A O 1
#

Mean predicted aligned error: 11.14 Å

pLDDT: mean 73.87, std 19.45, range [25.77, 92.94]